Protein AF-A0A538D9J1-F1 (afdb_monomer_lite)

Structure (mmCIF, N/CA/C/O backbone):
data_AF-A0A538D9J1-F1
#
_entry.id   AF-A0A538D9J1-F1
#
loop_
_atom_site.group_PDB
_atom_site.id
_atom_site.type_symbol
_atom_site.label_atom_id
_atom_site.label_alt_id
_atom_site.label_comp_id
_atom_site.label_asym_id
_atom_site.label_entity_id
_atom_site.label_seq_id
_atom_site.pdbx_PDB_ins_code
_atom_site.Cartn_x
_atom_site.Cartn_y
_atom_site.Cartn_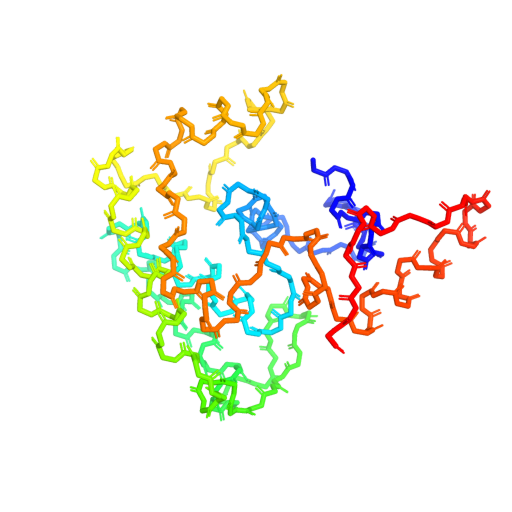z
_atom_site.occupancy
_atom_site.B_iso_or_equiv
_atom_site.auth_seq_id
_atom_site.auth_comp_id
_atom_site.auth_asym_id
_atom_site.auth_atom_id
_atom_site.pdbx_PDB_model_num
ATOM 1 N N . MET A 1 1 ? -11.896 1.937 -2.363 1.00 87.31 1 MET A N 1
ATOM 2 C CA . MET A 1 1 ? -11.060 2.640 -1.366 1.00 87.31 1 MET A CA 1
ATOM 3 C C . MET A 1 1 ? -11.725 2.814 0.003 1.00 87.31 1 MET A C 1
ATOM 5 O O . MET A 1 1 ? -11.073 2.525 0.995 1.00 87.31 1 MET A O 1
ATOM 9 N N . SER A 1 2 ? -12.995 3.237 0.106 1.00 90.94 2 SER A N 1
ATOM 10 C CA . SER A 1 2 ? -13.663 3.481 1.408 1.00 90.94 2 SER A CA 1
ATOM 11 C C . SER A 1 2 ? -13.558 2.320 2.402 1.00 90.94 2 SER A C 1
ATOM 13 O O . SER A 1 2 ? -13.139 2.527 3.537 1.00 90.94 2 SER A O 1
ATOM 15 N N . ARG A 1 3 ? -13.800 1.092 1.927 1.00 95.25 3 ARG A N 1
ATOM 16 C CA . ARG A 1 3 ? -13.664 -0.149 2.707 1.00 95.25 3 ARG A CA 1
ATOM 17 C C . ARG A 1 3 ? -12.303 -0.302 3.390 1.00 95.25 3 ARG A C 1
ATOM 19 O O . ARG A 1 3 ? -12.225 -0.814 4.499 1.00 95.25 3 ARG A O 1
ATOM 26 N N . PHE A 1 4 ? -11.227 0.152 2.740 1.00 96.31 4 PHE A N 1
ATOM 27 C CA . PHE A 1 4 ? -9.870 0.044 3.280 1.00 96.31 4 PHE A CA 1
ATOM 28 C C . PHE A 1 4 ? -9.715 0.920 4.524 1.00 96.31 4 PHE A C 1
ATOM 30 O O . PHE A 1 4 ? -9.236 0.434 5.546 1.00 96.31 4 PHE A O 1
ATOM 37 N N . TYR A 1 5 ? -10.188 2.170 4.448 1.00 95.31 5 TYR A N 1
ATOM 38 C CA . TYR A 1 5 ? -10.178 3.121 5.562 1.00 95.31 5 TYR A CA 1
ATOM 39 C C . TYR A 1 5 ? -11.100 2.679 6.700 1.00 95.31 5 TYR A C 1
ATOM 41 O O . TYR A 1 5 ? -10.700 2.717 7.861 1.00 95.31 5 TYR A O 1
ATOM 49 N N . GLU A 1 6 ? -12.316 2.236 6.371 1.00 95.19 6 GLU A N 1
ATOM 50 C CA . GLU A 1 6 ? -13.305 1.760 7.344 1.00 95.19 6 GLU A CA 1
ATOM 51 C C . GLU A 1 6 ? -12.769 0.580 8.161 1.00 95.19 6 GLU A C 1
ATOM 53 O O . GLU A 1 6 ? -12.723 0.661 9.389 1.00 95.19 6 GLU A O 1
ATOM 58 N N . ALA A 1 7 ? -12.271 -0.466 7.489 1.00 96.56 7 ALA A N 1
ATOM 59 C CA . ALA A 1 7 ? -11.758 -1.669 8.145 1.00 96.56 7 ALA A CA 1
ATOM 60 C C . ALA A 1 7 ? -10.613 -1.376 9.129 1.00 96.56 7 ALA A C 1
ATOM 62 O O . ALA A 1 7 ? -10.495 -2.050 10.153 1.00 96.56 7 ALA A O 1
ATOM 63 N N . ARG A 1 8 ? -9.788 -0.364 8.822 1.00 96.00 8 ARG A N 1
ATOM 64 C CA . ARG A 1 8 ? -8.581 0.030 9.573 1.00 96.00 8 ARG A CA 1
ATOM 65 C C . ARG A 1 8 ? -8.818 1.144 10.591 1.00 96.00 8 ARG A C 1
ATOM 67 O O . ARG A 1 8 ? -7.901 1.504 11.325 1.00 96.00 8 ARG A O 1
ATOM 74 N N . GLY A 1 9 ? -10.024 1.714 10.623 1.00 94.06 9 GLY A N 1
ATOM 75 C CA . GLY A 1 9 ? -10.351 2.854 11.479 1.00 94.06 9 GLY A CA 1
ATOM 76 C C . GLY A 1 9 ? -9.652 4.155 11.079 1.00 94.06 9 GLY A C 1
ATOM 77 O O . GLY A 1 9 ? -9.571 5.079 11.887 1.00 94.06 9 GLY A O 1
ATOM 78 N N . PHE A 1 10 ? -9.142 4.250 9.852 1.00 92.81 10 PHE A N 1
ATOM 79 C CA . PHE A 1 10 ? -8.418 5.427 9.387 1.00 92.81 10 PHE A CA 1
ATOM 80 C C . PHE A 1 10 ? -9.367 6.602 9.133 1.00 92.81 10 PHE A C 1
ATOM 82 O O . PHE A 1 10 ? -10.471 6.452 8.601 1.00 92.81 10 PHE A O 1
ATOM 89 N N . ALA A 1 11 ? -8.918 7.810 9.477 1.00 91.38 11 ALA A N 1
ATOM 90 C CA . ALA A 1 11 ? -9.597 9.028 9.060 1.00 91.38 11 ALA A CA 1
ATOM 91 C C . ALA A 1 11 ? -9.355 9.269 7.563 1.00 91.38 11 ALA A C 1
ATOM 93 O O . ALA A 1 11 ? -8.218 9.229 7.097 1.00 91.38 11 ALA A O 1
ATOM 94 N N . PHE A 1 12 ? -10.428 9.551 6.819 1.00 90.81 12 PHE A N 1
ATOM 95 C CA . PHE A 1 12 ? -10.330 9.880 5.396 1.00 90.81 12 PHE A CA 1
ATOM 96 C C . PHE A 1 12 ? -9.420 11.097 5.154 1.00 90.81 12 PHE A C 1
ATOM 98 O O . PHE A 1 12 ? -9.494 12.051 5.938 1.00 90.81 12 PHE A O 1
ATOM 105 N N . PRO A 1 13 ? -8.626 11.111 4.066 1.00 88.62 13 PRO A N 1
ATOM 106 C CA . PRO A 1 13 ? -7.738 12.224 3.745 1.00 88.62 13 PRO A CA 1
ATOM 107 C C . PRO A 1 13 ? -8.481 13.562 3.692 1.00 88.62 13 PRO A C 1
ATOM 109 O O . PRO A 1 13 ? -9.601 13.648 3.188 1.00 88.62 13 PRO A O 1
ATOM 112 N N . GLY A 1 14 ? -7.858 14.609 4.238 1.00 87.38 14 GLY A N 1
ATOM 113 C CA . GLY A 1 14 ? -8.443 15.953 4.325 1.00 87.38 14 GLY A CA 1
ATOM 114 C C . GLY A 1 14 ? -9.318 16.188 5.561 1.00 87.38 14 GLY A C 1
ATOM 115 O O . GLY A 1 14 ? -9.824 17.294 5.748 1.00 87.38 14 GLY A O 1
ATOM 116 N N . ARG A 1 15 ? -9.486 15.184 6.433 1.00 89.81 15 ARG A N 1
ATOM 117 C CA . ARG A 1 15 ? -10.128 15.345 7.747 1.00 89.81 15 ARG A CA 1
ATOM 118 C C . ARG A 1 15 ? -9.090 15.572 8.844 1.00 89.81 15 ARG A C 1
ATOM 120 O O . ARG A 1 15 ? -7.929 15.197 8.717 1.00 89.81 15 ARG A O 1
ATOM 127 N N . ALA A 1 16 ? -9.522 16.159 9.958 1.00 86.94 16 ALA A N 1
ATOM 128 C CA . ALA A 1 16 ? -8.674 16.275 11.140 1.00 86.94 16 ALA A CA 1
ATOM 129 C C . ALA A 1 16 ? -8.176 14.885 11.586 1.00 86.94 16 ALA A C 1
ATOM 131 O O . ALA A 1 16 ? -8.966 13.945 11.676 1.00 86.94 16 ALA A O 1
ATOM 132 N N . GLY A 1 17 ? -6.870 14.768 11.840 1.00 83.38 17 GLY A N 1
ATOM 133 C CA . GLY A 1 17 ? -6.226 13.510 12.233 1.00 83.38 17 GLY A CA 1
ATOM 134 C C . GLY A 1 17 ? -5.971 12.516 11.092 1.00 83.38 17 GLY A C 1
ATOM 135 O O . GLY A 1 17 ? -5.488 11.423 11.367 1.00 83.38 17 GLY A O 1
ATOM 136 N N . SER A 1 18 ? -6.277 12.856 9.832 1.00 87.44 18 SER A N 1
ATOM 137 C CA . SER A 1 18 ? -5.887 12.022 8.689 1.00 87.44 18 SER A CA 1
ATOM 138 C C . SER A 1 18 ? -4.394 12.134 8.396 1.00 87.44 18 SER A C 1
ATOM 140 O O . SER A 1 18 ? -3.748 13.123 8.753 1.00 87.44 18 SER A O 1
ATOM 142 N N . ALA A 1 19 ? -3.864 11.164 7.653 1.00 85.81 19 ALA A N 1
ATOM 143 C CA . ALA A 1 19 ? -2.518 11.276 7.116 1.00 85.81 19 ALA A CA 1
ATOM 144 C C . ALA A 1 19 ? -2.361 12.517 6.208 1.00 85.81 19 ALA A C 1
ATOM 146 O O . ALA A 1 19 ? -3.347 12.955 5.595 1.00 85.81 19 ALA A O 1
ATOM 147 N N . PRO A 1 20 ? -1.145 13.094 6.098 1.00 85.94 20 PRO A N 1
ATOM 148 C CA . PRO A 1 20 ? -0.851 14.135 5.121 1.00 85.94 20 PRO A CA 1
ATOM 149 C C . PRO A 1 20 ? -1.255 13.701 3.703 1.00 85.94 20 PRO A C 1
ATOM 151 O O . PRO A 1 20 ? -1.017 12.545 3.350 1.00 85.94 20 PRO A O 1
ATOM 154 N N . PRO A 1 21 ? -1.791 14.601 2.854 1.00 83.88 21 PRO A N 1
ATOM 155 C CA . PRO A 1 21 ? -2.296 14.234 1.527 1.00 83.88 21 PRO A CA 1
ATOM 156 C C . PRO A 1 21 ? -1.290 13.517 0.623 1.00 83.88 21 PRO A C 1
ATOM 158 O O . PRO A 1 21 ? -1.690 12.640 -0.134 1.00 83.88 21 PRO A O 1
ATOM 161 N N . LEU A 1 22 ? -0.001 13.870 0.713 1.00 82.94 22 LEU A N 1
ATOM 162 C CA . LEU A 1 22 ? 1.066 13.197 -0.035 1.00 82.94 22 LEU A CA 1
ATOM 163 C C . LEU A 1 22 ? 1.266 11.757 0.442 1.00 82.94 22 LEU A C 1
ATOM 165 O O . LEU A 1 22 ? 1.450 10.858 -0.369 1.00 82.94 22 LEU A O 1
ATOM 169 N N . LEU A 1 23 ? 1.220 11.538 1.757 1.00 83.94 23 LEU A N 1
ATOM 170 C CA . LEU A 1 23 ? 1.349 10.198 2.302 1.00 83.94 23 LEU A CA 1
ATOM 171 C C . LEU A 1 23 ? 0.119 9.376 1.932 1.00 83.94 23 LEU A C 1
ATOM 173 O O . LEU A 1 23 ? 0.289 8.302 1.390 1.00 83.94 23 LEU A O 1
ATOM 177 N N . ALA A 1 24 ? -1.098 9.895 2.097 1.00 90.44 24 ALA A N 1
ATOM 178 C CA . ALA A 1 24 ? -2.341 9.169 1.804 1.00 90.44 24 ALA A CA 1
ATOM 179 C C . ALA A 1 24 ? -2.449 8.590 0.373 1.00 90.44 24 ALA A C 1
ATOM 181 O O . ALA A 1 24 ? -3.288 7.732 0.117 1.00 90.44 24 ALA A O 1
ATOM 182 N N . GLN A 1 25 ? -1.600 9.024 -0.565 1.00 92.62 25 GLN A N 1
ATOM 183 C CA . GLN A 1 25 ? -1.511 8.435 -1.903 1.00 92.62 25 GLN A CA 1
ATOM 184 C C . GLN A 1 25 ? -1.124 6.946 -1.864 1.00 92.62 25 GLN A C 1
ATOM 186 O O . GLN A 1 25 ? -1.678 6.163 -2.633 1.00 92.62 25 GLN A O 1
ATOM 191 N N . HIS A 1 26 ? -0.234 6.526 -0.949 1.00 94.19 26 HIS A N 1
ATOM 192 C CA . HIS A 1 26 ? 0.185 5.117 -0.862 1.00 94.19 26 HIS A CA 1
ATOM 193 C C . HIS A 1 26 ? -0.959 4.180 -0.443 1.00 94.19 26 HIS A C 1
ATOM 195 O O . HIS A 1 26 ? -0.961 3.018 -0.851 1.00 94.19 26 HIS A O 1
ATOM 201 N N . ASP A 1 27 ? -1.974 4.692 0.268 1.00 95.00 27 ASP A N 1
ATOM 202 C CA . ASP A 1 27 ? -3.135 3.913 0.722 1.00 95.00 27 ASP A CA 1
ATOM 203 C C . ASP A 1 27 ? -3.858 3.236 -0.460 1.00 95.00 27 ASP A C 1
ATOM 205 O O . ASP A 1 27 ? -4.315 2.096 -0.362 1.00 95.00 27 ASP A O 1
ATOM 209 N N . TRP A 1 28 ? -3.916 3.901 -1.620 1.00 96.06 28 TRP A N 1
ATOM 210 C CA . TRP A 1 28 ? -4.489 3.335 -2.848 1.00 96.06 28 TRP A CA 1
ATOM 211 C C . TRP A 1 28 ? -3.667 2.169 -3.394 1.00 96.06 28 TRP A C 1
ATOM 213 O O . TRP A 1 28 ? -4.220 1.190 -3.903 1.00 96.06 28 TRP A O 1
ATOM 223 N N . VAL A 1 29 ? -2.345 2.248 -3.253 1.00 97.19 29 VAL A N 1
ATOM 224 C CA . VAL A 1 29 ? -1.413 1.236 -3.749 1.00 97.19 29 VAL A CA 1
ATOM 225 C C . VAL A 1 29 ? -1.537 -0.062 -2.954 1.00 97.19 29 VAL A C 1
ATOM 227 O O . VAL A 1 29 ? -1.393 -1.125 -3.548 1.00 97.19 29 VAL A O 1
ATOM 230 N N . HIS A 1 30 ? -1.913 -0.030 -1.672 1.00 98.00 30 HIS A N 1
ATOM 231 C CA . HIS A 1 30 ? -2.249 -1.259 -0.939 1.00 98.00 30 HIS A CA 1
ATOM 232 C C . HIS A 1 30 ? -3.352 -2.059 -1.634 1.00 98.00 30 HIS A C 1
ATOM 234 O O . HIS A 1 30 ? -3.232 -3.269 -1.829 1.00 98.00 30 HIS A O 1
ATOM 240 N N . VAL A 1 31 ? -4.419 -1.374 -2.056 1.00 97.19 31 VAL A N 1
ATOM 241 C CA . VAL A 1 31 ? -5.557 -2.004 -2.735 1.00 97.19 31 VAL A CA 1
ATOM 242 C C . VAL A 1 31 ? -5.185 -2.422 -4.155 1.00 97.19 31 VAL A C 1
ATOM 244 O O . VAL A 1 31 ? -5.515 -3.527 -4.582 1.00 97.19 31 VAL A O 1
ATOM 247 N N . LEU A 1 32 ? -4.486 -1.571 -4.903 1.00 97.44 32 LEU A N 1
ATOM 248 C CA . LEU A 1 32 ? -4.149 -1.854 -6.298 1.00 97.44 32 LEU A CA 1
ATOM 249 C C . LEU A 1 32 ? -3.045 -2.902 -6.441 1.00 97.44 32 LEU A C 1
ATOM 251 O O . LEU A 1 32 ? -3.136 -3.742 -7.326 1.00 97.44 32 LEU A O 1
ATOM 255 N N . ALA A 1 33 ? -2.034 -2.900 -5.578 1.00 98.00 33 ALA A N 1
ATOM 256 C CA . ALA A 1 33 ? -0.899 -3.817 -5.647 1.00 98.00 33 ALA A CA 1
ATOM 257 C C . ALA A 1 33 ? -1.020 -5.028 -4.699 1.00 98.00 33 ALA A C 1
ATOM 259 O O . ALA A 1 33 ? -0.076 -5.820 -4.614 1.00 98.00 33 ALA A O 1
ATOM 260 N N . ASP A 1 34 ? -2.178 -5.220 -4.060 1.00 97.88 34 ASP A N 1
ATOM 261 C CA . ASP A 1 34 ? -2.484 -6.355 -3.181 1.00 97.88 34 ASP A CA 1
ATOM 262 C C . ASP A 1 34 ? -1.529 -6.478 -1.981 1.00 97.88 34 ASP A C 1
ATOM 264 O O . ASP A 1 34 ? -0.974 -7.548 -1.729 1.00 97.88 34 ASP A O 1
ATOM 268 N N . PHE A 1 35 ? -1.340 -5.402 -1.217 1.00 98.38 35 PHE A N 1
ATOM 269 C CA . PHE A 1 35 ? -0.569 -5.422 0.032 1.00 98.38 35 PHE A CA 1
ATOM 270 C C . PHE A 1 35 ? -1.461 -5.165 1.248 1.00 98.38 35 PHE A C 1
ATOM 272 O O . PHE A 1 35 ? -2.269 -4.239 1.242 1.00 98.38 35 PHE A O 1
ATOM 279 N N . GLY A 1 36 ? -1.287 -5.952 2.314 1.00 97.75 36 GLY A N 1
ATOM 280 C CA . GLY A 1 36 ? -1.814 -5.638 3.649 1.00 97.75 36 GLY A CA 1
ATOM 281 C C . GLY A 1 36 ? -1.315 -4.291 4.185 1.00 97.75 36 GLY A C 1
ATOM 282 O O . GLY A 1 36 ? -0.577 -3.592 3.507 1.00 97.75 36 GLY A O 1
ATOM 283 N N . SER A 1 37 ? -1.670 -3.925 5.415 1.00 96.19 37 SER A N 1
ATOM 284 C CA . SER A 1 37 ? -1.211 -2.678 6.070 1.00 96.19 37 SER A CA 1
ATOM 285 C C . SER A 1 37 ? -0.514 -2.921 7.412 1.00 96.19 37 SER A C 1
ATOM 287 O O . SER A 1 37 ? -0.522 -2.069 8.302 1.00 96.19 37 SER A O 1
ATOM 289 N N . THR A 1 38 ? 0.013 -4.129 7.622 1.00 94.88 38 THR A N 1
ATOM 290 C CA . THR A 1 38 ? 0.969 -4.395 8.708 1.00 94.88 38 THR A CA 1
ATOM 291 C C . THR A 1 38 ? 2.318 -3.766 8.379 1.00 94.88 38 THR A C 1
ATOM 293 O O . THR A 1 38 ? 2.574 -3.472 7.216 1.00 94.88 38 THR A O 1
ATOM 296 N N . VAL A 1 39 ? 3.211 -3.614 9.360 1.00 93.06 39 VAL A N 1
ATOM 297 C CA . VAL A 1 39 ? 4.542 -3.016 9.139 1.00 93.06 39 VAL A CA 1
ATOM 298 C C . VAL A 1 39 ? 5.312 -3.726 8.021 1.00 93.06 39 VAL A C 1
ATOM 300 O O . VAL A 1 39 ? 5.885 -3.081 7.146 1.00 93.06 39 VAL A O 1
ATOM 303 N N . GLU A 1 40 ? 5.270 -5.057 7.974 1.00 95.12 40 GLU A N 1
ATOM 304 C CA . GLU A 1 40 ? 5.873 -5.822 6.884 1.00 95.12 40 GLU A CA 1
ATOM 305 C C . GLU A 1 40 ? 5.265 -5.480 5.520 1.00 95.12 40 GLU A C 1
ATOM 307 O O . GLU A 1 40 ? 5.977 -5.411 4.520 1.00 95.12 40 GLU A O 1
ATOM 312 N N . SER A 1 41 ? 3.954 -5.256 5.479 1.00 96.44 41 SER A N 1
ATOM 313 C CA . SER A 1 41 ? 3.254 -4.894 4.249 1.00 96.44 41 SER A CA 1
ATOM 314 C C . SER A 1 41 ? 3.516 -3.439 3.843 1.00 96.44 41 SER A C 1
ATOM 316 O O . SER A 1 41 ? 3.593 -3.151 2.651 1.00 96.44 41 SER A O 1
ATOM 318 N N . GLU A 1 42 ? 3.741 -2.539 4.806 1.00 94.75 42 GLU A N 1
ATOM 319 C CA . GLU A 1 42 ? 4.230 -1.179 4.546 1.00 94.75 42 GLU A CA 1
ATOM 320 C C . GLU A 1 42 ? 5.614 -1.222 3.878 1.00 94.75 42 GLU A C 1
ATOM 322 O O . GLU A 1 42 ? 5.869 -0.555 2.876 1.00 94.75 42 GLU A O 1
ATOM 327 N N . ILE A 1 43 ? 6.522 -2.075 4.359 1.00 95.62 43 ILE A N 1
ATOM 328 C CA . ILE A 1 43 ? 7.828 -2.263 3.711 1.00 95.62 43 ILE A CA 1
ATOM 329 C C . ILE A 1 43 ? 7.655 -2.698 2.247 1.00 95.62 43 ILE A C 1
ATOM 331 O O . ILE A 1 43 ? 8.333 -2.172 1.361 1.00 95.62 43 ILE A O 1
ATOM 335 N N . GLU A 1 44 ? 6.739 -3.628 1.972 1.00 97.88 44 GLU A N 1
ATOM 336 C CA . GLU A 1 44 ? 6.455 -4.082 0.610 1.00 97.88 44 GLU A CA 1
ATOM 337 C C . GLU A 1 44 ? 5.854 -2.978 -0.272 1.00 97.88 44 GLU A C 1
ATOM 339 O O . GLU A 1 44 ? 6.337 -2.774 -1.390 1.00 97.88 44 GLU A O 1
ATOM 344 N N . VAL A 1 45 ? 4.841 -2.242 0.205 1.00 97.19 45 VAL A N 1
ATOM 345 C CA . VAL A 1 45 ? 4.182 -1.198 -0.598 1.00 97.19 45 VAL A CA 1
ATOM 346 C C . VAL A 1 45 ? 5.166 -0.086 -0.956 1.00 97.19 45 VAL A C 1
ATOM 348 O O . VAL A 1 45 ? 5.236 0.327 -2.114 1.00 97.19 45 VAL A O 1
ATOM 351 N N . PHE A 1 46 ? 6.004 0.347 -0.009 1.00 95.69 46 PHE A N 1
ATOM 352 C CA . PHE A 1 46 ? 6.984 1.398 -0.266 1.00 95.69 46 PHE A CA 1
ATOM 353 C C . PHE A 1 46 ? 8.128 0.918 -1.157 1.00 95.69 46 PHE A C 1
ATOM 355 O O . PHE A 1 46 ? 8.619 1.698 -1.976 1.00 95.69 46 PHE A O 1
ATOM 362 N N . ALA A 1 47 ? 8.526 -0.354 -1.069 1.00 97.06 47 ALA A N 1
ATOM 363 C CA . ALA A 1 47 ? 9.475 -0.942 -2.010 1.00 97.06 47 ALA A CA 1
ATOM 364 C C . ALA A 1 47 ? 8.905 -1.008 -3.435 1.00 97.06 47 ALA A C 1
ATOM 366 O O . ALA A 1 47 ? 9.604 -0.664 -4.391 1.00 97.06 47 ALA A O 1
ATOM 367 N N . PHE A 1 48 ? 7.631 -1.388 -3.576 1.00 98.19 48 PHE A N 1
ATOM 368 C CA . PHE A 1 48 ? 6.929 -1.386 -4.857 1.00 98.19 48 PHE A CA 1
ATOM 369 C C . PHE A 1 48 ? 6.850 0.025 -5.451 1.00 98.19 48 PHE A C 1
ATOM 371 O O . PHE A 1 48 ? 7.315 0.224 -6.572 1.00 98.19 48 PHE A O 1
ATOM 378 N N . ILE A 1 49 ? 6.334 1.004 -4.695 1.00 96.62 49 ILE A N 1
ATOM 379 C CA . ILE A 1 49 ? 6.196 2.407 -5.131 1.00 96.62 49 ILE A CA 1
ATOM 380 C C . ILE A 1 49 ? 7.550 2.970 -5.550 1.00 96.62 49 ILE A C 1
ATOM 382 O O . ILE A 1 49 ? 7.687 3.510 -6.643 1.00 96.62 49 ILE A O 1
ATOM 386 N N . THR A 1 50 ? 8.562 2.789 -4.699 1.00 95.62 50 THR A N 1
ATOM 387 C CA . THR A 1 50 ? 9.919 3.275 -4.957 1.00 95.62 50 THR A CA 1
ATOM 388 C C . THR A 1 50 ? 10.463 2.726 -6.265 1.00 95.62 50 THR A C 1
ATOM 390 O O . THR A 1 50 ? 11.022 3.475 -7.055 1.00 95.62 50 THR A O 1
ATOM 393 N N . ARG A 1 51 ? 10.327 1.416 -6.503 1.00 96.19 51 ARG A N 1
ATOM 394 C CA . ARG A 1 51 ? 10.912 0.795 -7.693 1.00 96.19 51 ARG A CA 1
ATOM 395 C C . ARG A 1 51 ? 10.049 0.952 -8.944 1.00 96.19 51 ARG A C 1
ATOM 397 O O . ARG A 1 51 ? 10.577 0.781 -10.040 1.00 96.19 51 ARG A O 1
ATOM 404 N N . ALA A 1 52 ? 8.772 1.289 -8.801 1.00 96.69 52 ALA A N 1
ATOM 405 C CA . ALA A 1 52 ? 7.905 1.646 -9.919 1.00 96.69 52 ALA A CA 1
ATOM 406 C C . ALA A 1 52 ? 8.204 3.033 -10.518 1.00 96.69 52 ALA A C 1
ATOM 408 O O . ALA A 1 52 ? 7.655 3.373 -11.562 1.00 96.69 52 ALA A O 1
ATOM 409 N N . ASN A 1 53 ? 9.093 3.800 -9.884 1.00 94.44 53 ASN A N 1
ATOM 410 C CA . ASN A 1 53 ? 9.554 5.100 -10.340 1.00 94.44 53 ASN A CA 1
ATOM 411 C C . ASN A 1 53 ? 11.068 5.039 -10.626 1.00 94.44 53 ASN A C 1
ATOM 413 O O . ASN A 1 53 ? 11.865 4.710 -9.750 1.00 94.44 53 ASN A O 1
ATOM 417 N N . ASP A 1 54 ? 11.470 5.329 -11.862 1.00 90.69 54 ASP A N 1
ATOM 418 C CA . ASP A 1 54 ? 12.868 5.340 -12.299 1.00 90.69 54 ASP A CA 1
ATOM 419 C C . ASP A 1 54 ? 13.619 6.618 -11.859 1.00 90.69 54 ASP A C 1
ATOM 421 O O . ASP A 1 54 ? 14.839 6.701 -12.026 1.00 90.69 54 ASP A O 1
ATOM 425 N N . ASP A 1 55 ? 12.940 7.609 -11.260 1.00 91.94 55 ASP A N 1
ATOM 426 C CA . ASP A 1 55 ? 13.606 8.733 -10.597 1.00 91.94 55 ASP A CA 1
ATOM 427 C C . ASP A 1 55 ? 14.381 8.233 -9.363 1.00 91.94 55 ASP A C 1
ATOM 429 O O . ASP A 1 55 ? 13.776 7.758 -8.396 1.00 91.94 55 ASP A O 1
ATOM 433 N N . PRO A 1 56 ? 15.717 8.392 -9.308 1.00 86.00 56 PRO A N 1
ATOM 434 C CA . PRO A 1 56 ? 16.514 7.926 -8.175 1.00 86.00 56 PRO A CA 1
ATOM 435 C C . PRO A 1 56 ? 16.123 8.581 -6.842 1.00 86.00 56 PRO A C 1
ATOM 437 O O . PRO A 1 56 ? 16.415 8.029 -5.782 1.00 86.00 56 PRO A O 1
ATOM 440 N N . ARG A 1 57 ? 15.449 9.739 -6.855 1.00 88.38 57 ARG A N 1
ATOM 441 C CA . ARG A 1 57 ? 14.932 10.385 -5.640 1.00 88.38 57 ARG A CA 1
ATOM 442 C C . ARG A 1 57 ? 13.812 9.580 -4.990 1.00 88.38 57 ARG A C 1
ATOM 444 O O . ARG A 1 57 ? 13.679 9.660 -3.769 1.00 88.38 57 ARG A O 1
ATOM 451 N N . ALA A 1 58 ? 13.071 8.764 -5.742 1.00 87.25 58 ALA A N 1
ATOM 452 C CA . ALA A 1 58 ? 12.052 7.873 -5.186 1.00 87.25 58 ALA A CA 1
ATOM 453 C C . ALA A 1 58 ? 12.649 6.892 -4.161 1.00 87.25 58 ALA A C 1
ATOM 455 O O . ALA A 1 58 ? 11.994 6.550 -3.178 1.00 87.25 58 ALA A O 1
ATOM 456 N N . PHE A 1 59 ? 13.933 6.532 -4.305 1.00 87.81 59 PHE A N 1
ATOM 457 C CA . PHE A 1 59 ? 14.654 5.684 -3.348 1.00 87.81 59 PHE A CA 1
ATOM 458 C C . PHE A 1 59 ? 14.692 6.246 -1.922 1.00 87.81 59 PHE A C 1
ATOM 460 O O . PHE A 1 59 ? 14.782 5.483 -0.959 1.00 87.81 59 PHE A O 1
ATOM 467 N N . SER A 1 60 ? 14.584 7.568 -1.762 1.00 88.25 60 SER A N 1
ATOM 468 C CA . SER A 1 60 ? 14.551 8.201 -0.440 1.00 88.25 60 SER A CA 1
ATOM 469 C C . SER A 1 60 ? 13.390 7.703 0.431 1.00 88.25 60 SER A C 1
ATOM 471 O O . SER A 1 60 ? 13.552 7.611 1.648 1.00 88.25 60 SER A O 1
ATOM 473 N N . LEU A 1 61 ? 12.266 7.297 -0.171 1.00 85.00 61 LEU A N 1
ATOM 474 C CA . LEU A 1 61 ? 11.125 6.725 0.546 1.00 85.00 61 LEU A CA 1
ATOM 475 C C . LEU A 1 61 ? 11.458 5.349 1.113 1.00 85.00 61 LEU A C 1
ATOM 477 O O . LEU A 1 61 ? 11.278 5.119 2.307 1.00 85.00 61 LEU A O 1
ATOM 481 N N . LEU A 1 62 ? 12.016 4.453 0.295 1.00 88.81 62 LEU A N 1
ATOM 482 C CA . LEU A 1 62 ? 12.467 3.149 0.780 1.00 88.81 62 LEU A CA 1
ATOM 483 C C . LEU A 1 62 ? 13.545 3.299 1.863 1.00 88.81 62 LEU A C 1
ATOM 485 O O . LEU A 1 62 ? 13.476 2.629 2.891 1.00 88.81 62 LEU A O 1
ATOM 489 N N . ALA A 1 63 ? 14.498 4.220 1.685 1.00 88.94 63 ALA A N 1
ATOM 490 C CA . ALA A 1 63 ? 15.507 4.515 2.700 1.00 88.94 63 ALA A CA 1
ATOM 491 C C . ALA A 1 63 ? 14.879 4.988 4.024 1.00 88.94 63 ALA A C 1
ATOM 493 O O . ALA A 1 63 ? 15.300 4.544 5.094 1.00 88.94 63 ALA A O 1
ATOM 494 N N . GLN A 1 64 ? 13.850 5.837 3.973 1.00 86.69 64 GLN A N 1
ATOM 495 C CA . GLN A 1 64 ? 13.115 6.295 5.152 1.00 86.69 64 GLN A CA 1
ATOM 496 C C . GLN A 1 64 ? 12.387 5.143 5.860 1.00 86.69 64 GLN A C 1
ATOM 498 O O . GLN A 1 64 ? 12.440 5.054 7.086 1.00 86.69 64 GLN A O 1
ATOM 503 N N . ILE A 1 65 ? 11.748 4.248 5.109 1.00 87.81 65 ILE A N 1
ATOM 504 C CA . ILE A 1 65 ? 10.990 3.114 5.656 1.00 87.81 65 ILE A CA 1
ATOM 505 C C . ILE A 1 65 ? 11.915 2.063 6.273 1.00 87.81 65 ILE A C 1
ATOM 507 O O . ILE A 1 65 ? 11.672 1.622 7.390 1.00 87.81 65 ILE A O 1
ATOM 511 N N . VAL A 1 66 ? 13.045 1.746 5.636 1.00 87.19 66 VAL A N 1
ATOM 512 C CA . VAL A 1 66 ? 14.094 0.902 6.242 1.00 87.19 66 VAL A CA 1
ATOM 513 C C . VAL A 1 66 ? 14.703 1.583 7.479 1.00 87.19 66 VAL A C 1
ATOM 515 O O . VAL A 1 66 ? 15.013 0.930 8.481 1.00 87.19 66 VAL A O 1
ATOM 518 N N . SER A 1 67 ? 14.837 2.913 7.456 1.00 84.81 67 SER A N 1
ATOM 519 C CA . SER A 1 67 ? 15.310 3.673 8.620 1.00 84.81 67 SER A CA 1
ATOM 520 C C . SER A 1 67 ? 14.343 3.617 9.802 1.00 84.81 67 SER A C 1
ATOM 522 O O . SER A 1 67 ? 14.800 3.679 10.940 1.00 84.81 67 SER A O 1
ATOM 524 N N . LEU A 1 68 ? 13.039 3.487 9.553 1.00 83.38 68 LEU A N 1
ATOM 525 C CA . LEU A 1 68 ? 12.007 3.357 10.585 1.00 83.38 68 LEU A CA 1
ATOM 526 C C . LEU A 1 68 ? 11.878 1.914 11.072 1.00 83.38 68 LEU A C 1
ATOM 528 O O . LEU A 1 68 ? 11.970 1.676 12.274 1.00 83.38 68 LEU A O 1
ATOM 532 N N . PHE A 1 69 ? 11.702 0.970 10.143 1.00 85.19 69 PHE A N 1
ATOM 533 C CA . PHE A 1 69 ? 11.227 -0.376 10.469 1.00 85.19 69 PHE A CA 1
ATOM 534 C C . PHE A 1 69 ? 12.301 -1.468 10.533 1.00 85.19 69 PHE A C 1
ATOM 536 O O . PHE A 1 69 ? 12.056 -2.587 10.973 1.00 85.19 69 PHE A O 1
ATOM 543 N N . GLU A 1 70 ? 13.521 -1.178 10.089 1.00 86.62 70 GLU A N 1
ATOM 544 C CA . GLU A 1 70 ? 14.626 -2.123 10.265 1.00 86.62 70 GLU A CA 1
ATOM 545 C C . GLU A 1 70 ? 15.616 -1.605 11.296 1.00 86.62 70 GLU A C 1
ATOM 547 O O . GLU A 1 70 ? 15.895 -2.259 12.299 1.00 86.62 70 GLU A O 1
ATOM 552 N N . THR A 1 71 ? 16.138 -0.404 11.065 1.00 80.75 71 THR A N 1
ATOM 553 C CA . THR A 1 71 ? 17.256 0.122 11.861 1.00 80.75 71 THR A CA 1
ATOM 554 C C . THR A 1 71 ? 16.807 0.986 13.039 1.00 80.75 71 THR A C 1
ATOM 556 O O . THR A 1 71 ? 17.531 1.110 14.028 1.00 80.75 71 THR A O 1
ATOM 559 N N . GLY A 1 72 ? 15.628 1.609 12.935 1.00 77.19 72 GLY A N 1
ATOM 560 C CA . GLY A 1 72 ? 15.145 2.651 13.841 1.00 77.19 72 GLY A CA 1
ATOM 561 C C . GLY A 1 72 ? 16.108 3.835 13.991 1.00 77.19 72 GLY A C 1
ATOM 562 O O . GLY A 1 72 ? 16.212 4.388 15.087 1.00 77.19 72 GLY A O 1
ATOM 563 N N . TYR A 1 73 ? 16.853 4.181 12.930 1.00 78.31 73 TYR A N 1
ATOM 564 C CA . TYR A 1 73 ? 17.643 5.418 12.844 1.00 78.31 73 TYR A CA 1
ATOM 565 C C . TYR A 1 73 ? 16.754 6.658 12.717 1.00 78.31 73 TYR A C 1
ATOM 567 O O . TYR A 1 73 ? 17.135 7.738 13.166 1.00 78.31 73 TYR A O 1
ATOM 575 N N . ALA A 1 74 ? 15.563 6.500 12.141 1.00 73.31 74 ALA A N 1
ATOM 576 C CA . ALA A 1 74 ? 14.499 7.481 12.254 1.00 73.31 74 ALA A CA 1
ATOM 577 C C . ALA A 1 74 ? 13.591 7.065 13.414 1.00 73.31 74 ALA A C 1
ATOM 579 O O . ALA A 1 74 ? 13.051 5.965 13.402 1.00 73.31 74 ALA A O 1
ATOM 580 N N . ALA A 1 75 ? 13.435 7.931 14.417 1.00 64.12 75 ALA A N 1
ATOM 581 C CA . ALA A 1 75 ? 12.571 7.656 15.567 1.00 64.12 75 ALA A CA 1
ATOM 582 C C . ALA A 1 75 ? 11.081 7.916 15.271 1.00 64.12 75 ALA A C 1
ATOM 584 O O . ALA A 1 75 ? 10.216 7.368 15.947 1.00 64.12 75 ALA A O 1
ATOM 585 N N . MET A 1 76 ? 10.791 8.759 14.274 1.00 64.25 76 MET A N 1
ATOM 586 C CA . MET A 1 76 ? 9.439 9.112 13.842 1.00 64.25 76 MET A CA 1
ATOM 587 C C . MET A 1 76 ? 9.375 9.241 12.319 1.00 64.25 76 MET A C 1
ATOM 589 O O . MET A 1 76 ? 10.249 9.861 11.711 1.00 64.25 76 MET A O 1
ATOM 593 N N . GLY A 1 77 ? 8.322 8.696 11.711 1.00 61.19 77 GLY A N 1
ATOM 594 C CA . GLY A 1 77 ? 8.039 8.787 10.280 1.00 61.19 77 GLY A CA 1
ATOM 595 C C . GLY A 1 77 ? 6.809 9.645 10.014 1.00 61.19 77 GLY A C 1
ATOM 596 O O . GLY A 1 77 ? 5.715 9.286 10.444 1.00 61.19 77 GLY A O 1
ATOM 597 N N . LEU A 1 78 ? 6.987 10.783 9.329 1.00 59.41 78 LEU A N 1
ATOM 598 C CA . LEU A 1 78 ? 5.909 11.681 8.865 1.00 59.41 78 LEU A CA 1
ATOM 599 C C . LEU A 1 78 ? 4.840 12.039 9.929 1.00 59.41 78 LEU A C 1
ATOM 601 O O . LEU A 1 78 ? 3.711 12.378 9.587 1.00 59.41 78 LEU A O 1
ATOM 605 N N . GLY A 1 79 ? 5.199 11.979 11.218 1.00 55.78 79 GLY A N 1
ATOM 606 C CA . GLY A 1 79 ? 4.311 12.268 12.350 1.00 55.78 79 GLY A CA 1
ATOM 607 C C . GLY A 1 79 ? 3.287 11.178 12.695 1.00 55.78 79 GLY A C 1
ATOM 608 O O . GLY A 1 79 ? 2.435 11.431 13.540 1.00 55.78 79 GLY A O 1
ATOM 609 N N . LEU A 1 80 ? 3.350 10.001 12.060 1.00 60.84 80 LEU A N 1
ATOM 610 C CA . LEU A 1 80 ? 2.328 8.947 12.175 1.00 60.84 80 LEU A CA 1
ATOM 611 C C . LEU A 1 80 ? 2.881 7.572 12.545 1.00 60.84 80 LEU A C 1
ATOM 613 O O . LEU A 1 80 ? 2.149 6.764 13.107 1.00 60.84 80 LEU A O 1
ATOM 617 N N . PHE A 1 81 ? 4.151 7.312 12.237 1.00 63.47 81 PHE A N 1
ATOM 618 C CA . PHE A 1 81 ? 4.794 6.037 12.532 1.00 63.47 81 PHE A CA 1
ATOM 619 C C . PHE A 1 81 ? 5.851 6.210 13.616 1.00 63.47 81 PHE A C 1
ATOM 621 O O . PHE A 1 81 ? 6.735 7.066 13.498 1.00 63.47 81 PHE A O 1
ATOM 628 N N . GLU A 1 82 ? 5.767 5.377 14.647 1.00 70.81 82 GLU A N 1
ATOM 629 C CA . GLU A 1 82 ? 6.875 5.119 15.562 1.00 70.81 82 GLU A CA 1
ATOM 630 C C . GLU A 1 82 ? 7.786 4.052 14.946 1.00 70.81 82 GLU A C 1
ATOM 632 O O . GLU A 1 82 ? 7.346 3.233 14.136 1.00 70.81 82 GLU A O 1
ATOM 637 N N . TYR A 1 83 ? 9.073 4.094 15.283 1.00 74.38 83 TYR A N 1
ATOM 638 C CA . TYR A 1 83 ? 10.004 3.065 14.834 1.00 74.38 83 TYR A CA 1
ATOM 639 C C . TYR A 1 83 ? 9.647 1.709 15.464 1.00 74.38 83 TYR A C 1
ATOM 641 O O . TYR A 1 83 ? 9.289 1.639 16.638 1.00 74.38 83 TYR A O 1
ATOM 649 N N . ASP A 1 84 ? 9.821 0.634 14.705 1.00 80.25 84 ASP A N 1
ATOM 650 C CA . ASP A 1 84 ? 9.661 -0.747 15.172 1.00 80.25 84 ASP A CA 1
ATOM 651 C C . ASP A 1 84 ? 10.711 -1.585 14.446 1.00 80.25 84 ASP A C 1
ATOM 653 O O . ASP A 1 84 ? 10.765 -1.534 13.231 1.00 80.25 84 ASP A O 1
ATOM 657 N N . ARG A 1 85 ? 11.669 -2.209 15.135 1.00 87.25 85 ARG A N 1
ATOM 658 C CA . ARG A 1 85 ? 12.921 -2.672 14.491 1.00 87.25 85 ARG A CA 1
ATOM 659 C C . ARG A 1 85 ? 12.879 -4.145 14.109 1.00 87.25 85 ARG A C 1
ATOM 661 O O . ARG A 1 85 ? 12.288 -4.960 14.805 1.00 87.25 85 ARG A O 1
ATOM 668 N N . GLY A 1 86 ? 13.682 -4.502 13.107 1.00 87.56 86 GLY A N 1
ATOM 669 C CA . GLY A 1 86 ? 14.011 -5.892 12.782 1.00 87.56 86 GLY A CA 1
ATOM 670 C C . GLY A 1 86 ? 13.007 -6.602 11.876 1.00 87.56 86 GLY A C 1
ATOM 671 O O . GLY A 1 86 ? 13.125 -7.815 11.689 1.00 87.56 86 GLY A O 1
ATOM 672 N N . HIS A 1 87 ? 12.050 -5.884 11.280 1.00 90.94 87 HIS A N 1
ATOM 673 C CA . HIS A 1 87 ? 11.041 -6.508 10.424 1.00 90.94 87 HIS A CA 1
ATOM 674 C C . HIS A 1 87 ? 11.640 -7.156 9.170 1.00 90.94 87 HIS A C 1
ATOM 676 O O . HIS A 1 87 ? 11.116 -8.170 8.722 1.00 90.94 87 HIS A O 1
ATOM 682 N N . LEU A 1 88 ? 12.760 -6.673 8.609 1.00 91.00 88 LEU A N 1
ATOM 683 C CA . LEU A 1 88 ? 13.402 -7.362 7.475 1.00 91.00 88 LEU A CA 1
ATOM 684 C C . LEU A 1 88 ? 14.033 -8.697 7.879 1.00 91.00 88 LEU A C 1
ATOM 686 O O . LEU A 1 88 ? 14.237 -9.558 7.020 1.00 91.00 88 LEU A O 1
ATOM 690 N N . SER A 1 89 ? 14.317 -8.882 9.168 1.00 91.56 89 SER A N 1
ATOM 691 C CA . SER A 1 89 ? 14.843 -10.134 9.715 1.00 91.56 89 SER A CA 1
ATOM 692 C C . SER A 1 89 ? 13.753 -11.186 9.963 1.00 91.56 89 SER A C 1
ATOM 694 O O . SER A 1 89 ? 14.077 -12.340 10.252 1.00 91.56 89 SER A O 1
ATOM 696 N N . HIS A 1 90 ? 12.467 -10.836 9.829 1.00 93.88 90 HIS A N 1
ATOM 697 C CA . HIS A 1 90 ? 11.376 -11.805 9.917 1.00 93.88 90 HIS A CA 1
ATOM 698 C C . HIS A 1 90 ? 11.434 -12.822 8.769 1.00 93.88 90 HIS A C 1
ATOM 700 O O . HIS A 1 90 ? 11.851 -12.533 7.642 1.00 93.88 90 HIS A O 1
ATOM 706 N N . GLN A 1 91 ? 10.993 -14.050 9.053 1.00 93.75 91 GLN A N 1
ATOM 707 C CA . GLN A 1 91 ? 10.979 -15.122 8.064 1.00 93.75 91 GLN A CA 1
ATOM 708 C C . GLN A 1 91 ? 10.182 -14.699 6.818 1.00 93.75 91 GLN A C 1
ATOM 710 O O . GLN A 1 91 ? 9.070 -14.191 6.916 1.00 93.75 91 GLN A O 1
ATOM 715 N N . GLY A 1 92 ? 10.758 -14.921 5.634 1.00 96.00 92 GLY A N 1
ATOM 716 C CA . GLY A 1 92 ? 10.117 -14.614 4.352 1.00 96.00 92 GLY A CA 1
ATOM 717 C C . GLY A 1 92 ? 10.248 -13.159 3.892 1.00 96.00 92 GLY A C 1
ATOM 718 O O . GLY A 1 92 ? 10.064 -12.897 2.703 1.00 96.00 92 GLY A O 1
ATOM 719 N N . MET A 1 93 ? 10.650 -12.219 4.755 1.00 96.81 93 MET A N 1
ATOM 720 C CA . MET A 1 93 ? 10.664 -10.795 4.397 1.00 96.81 93 MET A CA 1
ATOM 721 C C . MET A 1 93 ? 11.647 -10.427 3.289 1.00 96.81 93 MET A C 1
ATOM 723 O O . MET A 1 93 ? 11.321 -9.603 2.438 1.00 96.81 93 MET A O 1
ATOM 727 N N . ALA A 1 94 ? 12.797 -11.098 3.205 1.00 96.44 94 ALA A N 1
ATOM 728 C CA . ALA A 1 94 ? 13.710 -10.924 2.075 1.00 96.44 94 ALA A CA 1
ATOM 729 C C . ALA A 1 94 ? 13.048 -11.287 0.729 1.00 96.44 94 ALA A C 1
ATOM 731 O O . ALA A 1 94 ? 13.210 -10.575 -0.261 1.00 96.44 94 ALA A O 1
ATOM 732 N N . THR A 1 95 ? 12.265 -12.371 0.693 1.00 98.31 95 THR A N 1
ATOM 733 C CA . THR A 1 95 ? 11.530 -12.816 -0.501 1.00 98.31 95 THR A CA 1
ATOM 734 C C . THR A 1 95 ? 10.408 -11.845 -0.861 1.00 98.31 95 THR A C 1
ATOM 736 O O . THR A 1 95 ? 10.248 -11.497 -2.029 1.00 98.31 95 THR A O 1
ATOM 739 N N . ARG A 1 96 ? 9.667 -11.378 0.146 1.00 98.31 96 ARG A N 1
ATOM 740 C CA . ARG A 1 96 ? 8.585 -10.395 0.013 1.00 98.31 96 ARG A CA 1
ATOM 741 C C . ARG A 1 96 ? 9.087 -9.064 -0.548 1.00 98.31 96 ARG A C 1
ATOM 743 O O . ARG A 1 96 ? 8.576 -8.582 -1.556 1.00 98.31 96 ARG A O 1
ATOM 750 N N . LEU A 1 97 ? 10.164 -8.532 0.033 1.00 97.81 97 LEU A N 1
ATOM 751 C CA . LEU A 1 97 ? 10.813 -7.305 -0.424 1.00 97.81 97 LEU A CA 1
ATOM 752 C C . LEU A 1 97 ? 11.340 -7.434 -1.860 1.00 97.81 97 LEU A C 1
ATOM 754 O O . LEU A 1 97 ? 11.124 -6.545 -2.685 1.00 97.81 97 LEU A O 1
ATOM 758 N N . ALA A 1 98 ? 12.016 -8.543 -2.176 1.00 98.12 98 ALA A N 1
ATOM 759 C CA . ALA A 1 98 ? 12.544 -8.784 -3.515 1.00 98.12 98 ALA A CA 1
ATOM 760 C C . ALA A 1 98 ? 11.43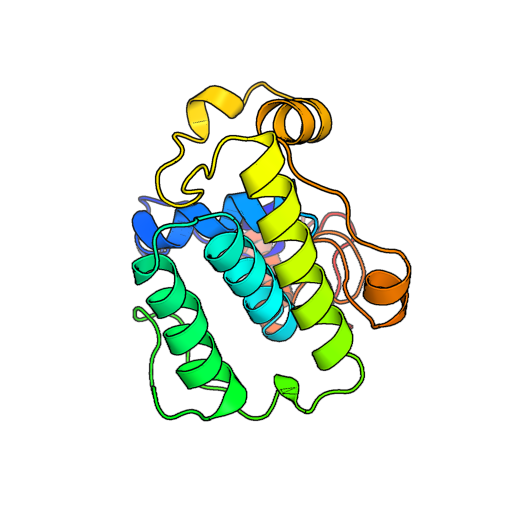0 -8.849 -4.572 1.00 98.12 98 ALA A C 1
ATOM 762 O O . ALA A 1 98 ? 11.583 -8.277 -5.654 1.00 98.12 98 ALA A O 1
ATOM 763 N N . ASP A 1 99 ? 10.301 -9.497 -4.265 1.00 98.75 99 ASP A N 1
ATOM 764 C CA . ASP A 1 99 ? 9.158 -9.529 -5.177 1.00 98.75 99 ASP A CA 1
ATOM 765 C C . ASP A 1 99 ? 8.510 -8.151 -5.331 1.00 98.75 99 ASP A C 1
ATOM 767 O O . ASP A 1 99 ? 8.222 -7.751 -6.456 1.00 98.75 99 ASP A O 1
ATOM 771 N N . ALA A 1 100 ? 8.346 -7.384 -4.249 1.00 98.50 100 ALA A N 1
ATOM 772 C CA . ALA A 1 100 ? 7.817 -6.023 -4.321 1.00 98.50 100 ALA A CA 1
ATOM 773 C C . ALA A 1 100 ? 8.664 -5.123 -5.241 1.00 98.50 100 ALA A C 1
ATOM 775 O O . ALA A 1 100 ? 8.121 -4.469 -6.135 1.00 98.50 100 ALA A O 1
ATOM 776 N N . LEU A 1 101 ? 9.996 -5.168 -5.110 1.00 98.12 101 LEU A N 1
ATOM 777 C CA . LEU A 1 101 ? 10.923 -4.461 -6.003 1.00 98.12 101 LEU A CA 1
ATOM 778 C C . LEU A 1 101 ? 10.805 -4.955 -7.452 1.00 98.12 101 LEU A C 1
ATOM 780 O O . LEU A 1 101 ? 10.689 -4.154 -8.381 1.00 98.12 101 LEU A O 1
ATOM 784 N N . ARG A 1 102 ? 10.803 -6.275 -7.668 1.00 98.38 102 ARG A N 1
ATOM 785 C CA . ARG A 1 102 ? 10.655 -6.876 -9.004 1.00 98.38 102 ARG A CA 1
ATOM 786 C C . ARG A 1 102 ? 9.351 -6.430 -9.671 1.00 98.38 102 ARG A C 1
ATOM 788 O O . ARG A 1 102 ? 9.359 -6.062 -10.843 1.00 98.38 102 ARG A O 1
ATOM 795 N N . ARG A 1 103 ? 8.238 -6.453 -8.938 1.00 97.94 103 ARG A N 1
ATOM 796 C CA . ARG A 1 103 ? 6.919 -6.022 -9.419 1.00 97.94 103 ARG A CA 1
ATOM 797 C C . ARG A 1 103 ? 6.891 -4.537 -9.728 1.00 97.94 103 ARG A C 1
ATOM 799 O O . ARG A 1 103 ? 6.354 -4.174 -10.770 1.00 97.94 103 ARG A O 1
ATOM 806 N N . GLY A 1 104 ? 7.498 -3.710 -8.878 1.00 98.00 104 GLY A N 1
ATOM 807 C CA . GLY A 1 104 ? 7.658 -2.283 -9.142 1.00 98.00 104 GLY A CA 1
ATOM 808 C C . GLY A 1 104 ? 8.378 -2.056 -10.472 1.00 98.00 104 GLY A C 1
ATOM 809 O O . GLY A 1 104 ? 7.852 -1.375 -11.343 1.00 98.00 104 GLY A O 1
ATOM 810 N N . ALA A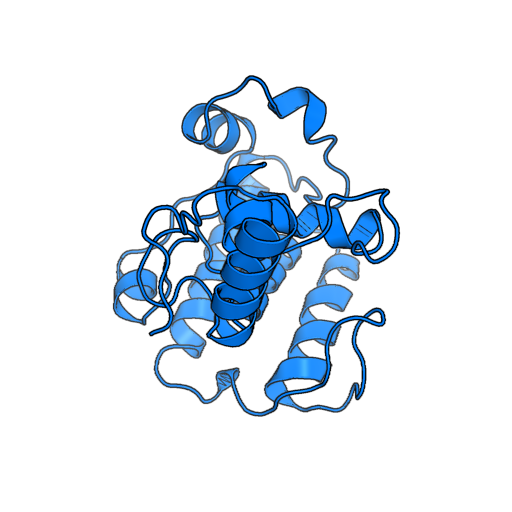 1 105 ? 9.505 -2.739 -10.696 1.00 97.62 105 ALA A N 1
ATOM 811 C CA . ALA A 1 105 ? 10.297 -2.606 -11.921 1.00 97.62 105 ALA A CA 1
ATOM 812 C C . ALA A 1 105 ? 9.527 -3.014 -13.187 1.00 97.62 105 ALA A C 1
ATOM 814 O O . ALA A 1 105 ? 9.609 -2.350 -14.217 1.00 97.62 105 ALA A O 1
ATOM 815 N N . LEU A 1 106 ? 8.781 -4.119 -13.120 1.00 98.25 106 LEU A N 1
ATOM 816 C CA . LEU A 1 106 ? 7.978 -4.578 -14.252 1.00 98.25 106 LEU A CA 1
ATOM 817 C C . LEU A 1 106 ? 6.770 -3.670 -14.502 1.00 98.25 106 LEU A C 1
ATOM 819 O O . LEU A 1 106 ? 6.412 -3.459 -15.657 1.00 98.25 106 LEU A O 1
ATOM 823 N N . SER A 1 107 ? 6.182 -3.107 -13.443 1.00 98.31 107 SER A N 1
ATOM 824 C CA . SER A 1 107 ? 5.084 -2.144 -13.573 1.00 98.31 107 SER A CA 1
ATOM 825 C C . SER A 1 107 ? 5.583 -0.838 -14.194 1.00 98.31 107 SER A C 1
ATOM 827 O O . SER A 1 107 ? 4.974 -0.362 -15.144 1.00 98.31 107 SER A O 1
ATOM 829 N N . ALA A 1 108 ? 6.750 -0.333 -13.768 1.00 97.12 108 ALA A N 1
ATOM 830 C CA . ALA A 1 108 ? 7.413 0.819 -14.390 1.00 97.12 108 ALA A CA 1
ATOM 831 C C . ALA A 1 108 ? 7.638 0.612 -15.893 1.00 97.12 108 ALA A C 1
ATOM 833 O O . ALA A 1 108 ? 7.342 1.491 -16.700 1.00 97.12 108 ALA A O 1
ATOM 834 N N . ALA A 1 109 ? 8.120 -0.572 -16.284 1.00 97.19 109 ALA A N 1
ATOM 835 C CA . ALA A 1 109 ? 8.325 -0.908 -17.689 1.00 97.19 109 ALA A CA 1
ATOM 836 C C . ALA A 1 109 ? 7.010 -0.931 -18.489 1.00 97.19 109 ALA A C 1
ATOM 838 O O . ALA A 1 109 ? 7.004 -0.551 -19.658 1.00 97.19 109 ALA A O 1
ATOM 839 N N . ALA A 1 110 ? 5.908 -1.363 -17.869 1.00 96.50 110 ALA A N 1
ATOM 840 C CA . ALA A 1 110 ? 4.594 -1.435 -18.503 1.00 96.50 110 ALA A CA 1
ATOM 841 C C . ALA A 1 110 ? 3.880 -0.076 -18.581 1.00 96.50 110 ALA A C 1
ATOM 843 O O . ALA A 1 110 ? 3.117 0.154 -19.515 1.00 96.50 110 ALA A O 1
ATOM 844 N N . ASN A 1 111 ? 4.117 0.813 -17.613 1.00 96.00 111 ASN A N 1
ATOM 845 C CA . ASN A 1 111 ? 3.368 2.060 -17.460 1.00 96.00 111 ASN A CA 1
ATOM 846 C C . ASN A 1 111 ? 4.190 3.332 -17.713 1.00 96.00 111 ASN A C 1
ATOM 848 O O . ASN A 1 111 ? 3.663 4.430 -17.574 1.00 96.00 111 ASN A O 1
ATOM 852 N N . HIS A 1 112 ? 5.450 3.190 -18.131 1.00 95.31 112 HIS A N 1
ATOM 853 C CA . HIS A 1 112 ? 6.393 4.291 -18.345 1.00 95.31 112 HIS A CA 1
ATOM 854 C C . HIS A 1 112 ? 6.763 5.048 -17.061 1.00 95.31 112 HIS A C 1
ATOM 856 O O . HIS A 1 112 ? 6.882 6.272 -17.070 1.00 95.31 112 HIS A O 1
ATOM 862 N N . SER A 1 113 ? 7.011 4.302 -15.980 1.00 94.56 113 SER A N 1
ATOM 863 C CA . SER A 1 113 ? 7.513 4.824 -14.705 1.00 94.56 113 SER A CA 1
ATOM 864 C C . SER A 1 113 ? 6.584 5.876 -14.076 1.00 94.56 113 SER A C 1
ATOM 866 O O . SER A 1 113 ? 7.013 6.975 -13.710 1.00 94.56 113 SER A O 1
ATOM 868 N N . ILE A 1 114 ? 5.296 5.547 -13.946 1.00 94.00 114 ILE A N 1
ATOM 869 C CA . ILE A 1 114 ? 4.330 6.401 -13.240 1.00 94.00 114 ILE A CA 1
ATOM 870 C C . ILE A 1 114 ? 4.754 6.577 -11.778 1.00 94.00 114 ILE A C 1
ATOM 872 O O . ILE A 1 114 ? 4.971 5.603 -11.056 1.00 94.00 114 ILE A O 1
ATOM 876 N N . ASP A 1 115 ? 4.792 7.827 -11.315 1.00 94.06 115 ASP A N 1
ATOM 877 C CA . ASP A 1 115 ? 4.907 8.128 -9.892 1.00 94.06 115 ASP A CA 1
ATOM 878 C C . ASP A 1 115 ? 3.548 7.941 -9.207 1.00 94.06 115 ASP A C 1
ATOM 880 O O . ASP A 1 115 ? 2.660 8.792 -9.284 1.00 94.06 115 ASP A O 1
ATOM 884 N N . PHE A 1 116 ? 3.380 6.816 -8.512 1.00 94.81 116 PHE A N 1
ATOM 885 C CA . PHE A 1 116 ? 2.148 6.507 -7.784 1.00 94.81 116 PHE A CA 1
ATOM 886 C C . PHE A 1 116 ? 1.828 7.494 -6.653 1.00 94.81 116 PHE A C 1
ATOM 888 O O . PHE A 1 116 ? 0.690 7.531 -6.196 1.00 94.81 116 PHE A O 1
ATOM 895 N N . LEU A 1 117 ? 2.775 8.325 -6.209 1.00 93.00 117 LEU A N 1
ATOM 896 C CA . LEU A 1 117 ? 2.485 9.384 -5.239 1.00 93.00 117 LEU A CA 1
ATOM 897 C C . LEU A 1 117 ? 2.001 10.688 -5.887 1.00 93.00 117 LEU A C 1
ATOM 899 O O . LEU A 1 117 ? 1.658 11.627 -5.169 1.00 93.00 117 LEU A O 1
ATOM 903 N N . SER A 1 118 ? 1.950 10.758 -7.219 1.00 92.81 118 SER A N 1
ATOM 904 C CA . SER A 1 118 ? 1.434 11.911 -7.961 1.00 92.81 118 SER A CA 1
ATOM 905 C C . SER A 1 118 ? 0.211 11.593 -8.825 1.00 92.81 118 SER A C 1
ATOM 907 O O . SER A 1 118 ? -0.228 12.456 -9.583 1.00 92.81 118 SER A O 1
ATOM 909 N N . VAL A 1 119 ? -0.312 10.365 -8.769 1.00 94.00 119 VAL A N 1
ATOM 910 C CA . VAL A 1 119 ? -1.509 9.967 -9.524 1.00 94.00 119 VAL A CA 1
ATOM 911 C C . VAL A 1 119 ? -2.742 10.659 -8.948 1.00 94.00 119 VAL A C 1
ATOM 913 O O . VAL A 1 119 ? -2.955 10.655 -7.737 1.00 94.00 119 VAL A O 1
ATOM 916 N N . ASP A 1 120 ? -3.594 11.207 -9.817 1.00 93.44 120 ASP A N 1
ATOM 917 C CA . ASP A 1 120 ? -4.943 11.602 -9.415 1.00 93.44 120 ASP A CA 1
ATOM 918 C C . ASP A 1 120 ? -5.848 10.366 -9.360 1.00 93.44 120 ASP A C 1
ATOM 920 O O . ASP A 1 120 ? -6.439 9.933 -10.350 1.00 93.44 120 ASP A O 1
ATOM 924 N N . TRP A 1 121 ? -5.954 9.769 -8.175 1.00 92.62 121 TRP A N 1
ATOM 925 C CA . TRP A 1 121 ? -6.751 8.560 -7.977 1.00 92.62 121 TRP A CA 1
ATOM 926 C C . TRP A 1 121 ? -8.247 8.750 -8.240 1.00 92.62 121 TRP A C 1
ATOM 928 O O . TRP A 1 121 ? -8.942 7.763 -8.491 1.00 92.62 121 TRP A O 1
ATOM 938 N N . PHE A 1 122 ? -8.762 9.984 -8.217 1.00 91.88 122 PHE A N 1
ATOM 939 C CA . PHE A 1 122 ? -10.174 10.226 -8.507 1.00 91.88 122 PHE A CA 1
ATOM 940 C C . PHE A 1 122 ? -10.504 10.020 -9.988 1.00 91.88 122 PHE A C 1
ATOM 942 O O . PHE A 1 122 ? -11.617 9.592 -10.291 1.00 91.88 122 PHE A O 1
ATOM 949 N N . GLU A 1 123 ? -9.538 10.187 -10.899 1.00 94.50 123 GLU A N 1
ATOM 950 C CA . GLU A 1 123 ? -9.708 9.829 -12.317 1.00 94.50 123 GLU A CA 1
ATOM 951 C C . GLU A 1 123 ? -9.904 8.317 -12.533 1.00 94.50 123 GLU A C 1
ATOM 953 O O . GLU A 1 123 ? -10.387 7.884 -13.582 1.00 94.50 123 GLU A O 1
ATOM 958 N N . HIS A 1 124 ? -9.554 7.507 -11.531 1.00 94.06 124 HIS A N 1
ATOM 959 C CA . HIS A 1 124 ? -9.657 6.050 -11.549 1.00 94.06 124 HIS A CA 1
ATOM 960 C C . HIS A 1 124 ? -10.769 5.508 -10.638 1.00 94.06 124 HIS A C 1
ATOM 962 O O . HIS A 1 124 ? -10.965 4.296 -10.591 1.00 94.06 124 HIS A O 1
ATOM 968 N N . ALA A 1 125 ? -11.498 6.366 -9.914 1.00 90.88 125 ALA A N 1
ATOM 969 C CA . ALA A 1 125 ? -12.402 5.942 -8.840 1.00 90.88 125 ALA A CA 1
ATOM 970 C C . ALA A 1 125 ? -13.605 5.105 -9.312 1.00 90.88 125 ALA A C 1
ATOM 972 O O . ALA A 1 125 ? -14.109 4.287 -8.544 1.00 90.88 125 ALA A O 1
ATOM 973 N N . GLU A 1 126 ? -14.039 5.300 -10.559 1.00 94.56 126 GLU A N 1
ATOM 974 C CA . GLU A 1 126 ? -15.154 4.563 -11.174 1.00 94.56 126 GLU A CA 1
ATOM 975 C C . GLU A 1 126 ? -14.722 3.224 -11.796 1.00 94.56 126 GLU A C 1
ATOM 977 O O . GLU A 1 126 ? -15.569 2.424 -12.189 1.00 94.56 126 GLU A O 1
ATOM 982 N N . LEU A 1 127 ? -13.413 2.971 -11.904 1.00 96.38 127 LEU A N 1
ATOM 983 C CA . LEU A 1 127 ? -12.897 1.708 -12.422 1.00 96.38 127 LEU A CA 1
ATOM 984 C C . LEU A 1 127 ? -13.019 0.617 -11.358 1.00 96.38 127 LEU A C 1
ATOM 986 O O . LEU A 1 127 ? -12.808 0.850 -10.162 1.00 96.38 127 LEU A O 1
ATOM 990 N N . SER A 1 128 ? -13.273 -0.614 -11.794 1.00 96.50 128 SER A N 1
ATOM 991 C CA . SER A 1 128 ? -12.989 -1.765 -10.945 1.00 96.50 128 SER A CA 1
ATOM 992 C C . SER A 1 128 ? -11.491 -1.836 -10.628 1.00 96.50 128 SER A C 1
ATOM 994 O O . SER A 1 128 ? -10.640 -1.289 -11.333 1.00 96.50 128 SER A O 1
ATOM 996 N N . VAL A 1 129 ? -11.146 -2.543 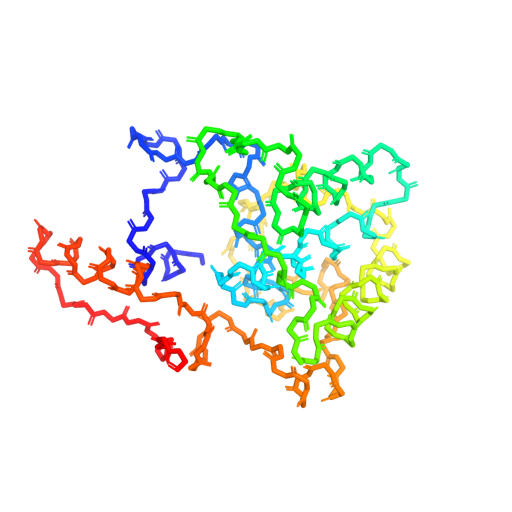-9.550 1.00 95.62 129 VAL A N 1
ATOM 997 C CA . VAL A 1 129 ? -9.741 -2.728 -9.153 1.00 95.62 129 VAL A CA 1
ATOM 998 C C . VAL A 1 129 ? -8.934 -3.410 -10.264 1.00 95.62 129 VAL A C 1
ATOM 1000 O O . VAL A 1 129 ? -7.780 -3.051 -10.475 1.00 95.62 129 VAL A O 1
ATOM 1003 N N . GLU A 1 130 ? -9.535 -4.353 -10.992 1.00 97.25 130 GLU A N 1
ATOM 1004 C CA . GLU A 1 130 ? -8.898 -5.045 -12.118 1.00 97.25 130 GLU A CA 1
ATOM 1005 C C . GLU A 1 130 ? -8.636 -4.091 -13.293 1.00 97.25 130 GLU A C 1
ATOM 1007 O O . GLU A 1 130 ? -7.497 -3.969 -13.733 1.00 97.25 130 GLU A O 1
ATOM 1012 N N . GLU A 1 131 ? -9.632 -3.303 -13.709 1.00 98.12 131 GLU A N 1
ATOM 1013 C CA . GLU A 1 131 ? -9.458 -2.299 -14.772 1.00 98.12 131 GLU A CA 1
ATOM 1014 C C . GLU A 1 131 ? -8.415 -1.235 -14.405 1.00 98.12 131 GLU A C 1
ATOM 1016 O O . GLU A 1 131 ? -7.626 -0.805 -15.250 1.00 98.12 131 GLU A O 1
ATOM 1021 N N . ALA A 1 132 ? -8.385 -0.801 -13.142 1.00 97.38 132 ALA A N 1
ATOM 1022 C CA . ALA A 1 132 ? -7.385 0.145 -12.662 1.00 97.38 132 ALA A CA 1
ATOM 1023 C C . ALA A 1 132 ? -5.971 -0.459 -12.694 1.00 97.38 132 ALA A C 1
ATOM 1025 O O . ALA A 1 132 ? -5.031 0.224 -13.100 1.00 97.38 132 ALA A O 1
ATOM 1026 N N . ARG A 1 133 ? -5.812 -1.737 -12.315 1.00 97.69 133 ARG A N 1
ATOM 1027 C CA . ARG A 1 133 ? -4.530 -2.458 -12.404 1.00 97.69 133 ARG A CA 1
ATOM 1028 C C . ARG A 1 133 ? -4.045 -2.556 -13.839 1.00 97.69 133 ARG A C 1
ATOM 1030 O O . ARG A 1 133 ? -2.893 -2.211 -14.091 1.00 97.69 133 ARG A O 1
ATOM 1037 N N . ASP A 1 134 ? -4.919 -2.954 -14.756 1.00 97.44 134 ASP A N 1
ATOM 1038 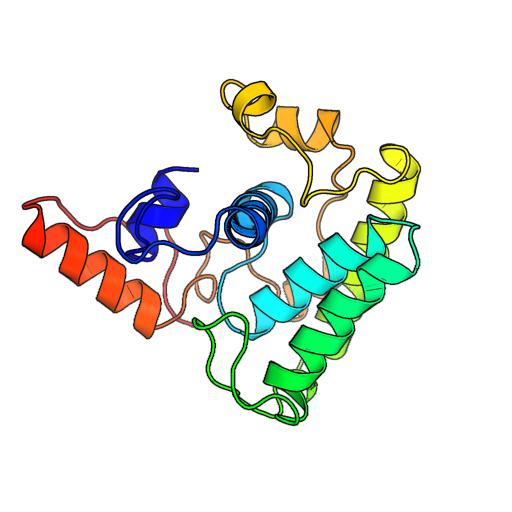C CA . ASP A 1 134 ? -4.591 -3.065 -16.176 1.00 97.44 134 ASP A CA 1
ATOM 1039 C C . ASP A 1 134 ? -4.170 -1.710 -16.748 1.00 97.44 134 ASP A C 1
ATOM 1041 O O . ASP A 1 134 ? -3.123 -1.591 -17.387 1.00 97.44 134 ASP A O 1
ATOM 1045 N N . ARG A 1 135 ? -4.938 -0.653 -16.451 1.00 96.31 135 ARG A N 1
ATOM 1046 C CA . ARG A 1 135 ? -4.649 0.707 -16.923 1.00 96.31 135 ARG A CA 1
ATOM 1047 C C . ARG A 1 135 ? -3.337 1.267 -16.376 1.00 96.31 135 ARG A C 1
ATOM 1049 O O . ARG A 1 135 ? -2.667 2.023 -17.075 1.00 96.31 135 ARG A O 1
ATOM 1056 N N . LEU A 1 136 ? -2.984 0.928 -15.139 1.00 96.75 136 LEU A N 1
ATOM 1057 C CA . LEU A 1 136 ? -1.769 1.399 -14.469 1.00 96.75 136 LEU A CA 1
ATOM 1058 C C . LEU A 1 136 ? -0.583 0.435 -14.622 1.00 96.75 136 LEU A C 1
ATOM 1060 O O . LEU A 1 136 ? 0.473 0.674 -14.034 1.00 96.75 136 LEU A O 1
ATOM 1064 N N . GLY A 1 137 ? -0.739 -0.648 -15.390 1.00 97.69 137 GLY A N 1
ATOM 1065 C CA . GLY A 1 137 ? 0.303 -1.648 -15.614 1.00 97.69 137 GLY A CA 1
ATOM 1066 C C . GLY A 1 137 ? 0.760 -2.357 -14.336 1.00 97.69 137 GLY A C 1
ATOM 1067 O O . GLY A 1 137 ? 1.936 -2.692 -14.216 1.00 97.69 137 GLY A O 1
ATOM 1068 N N . ILE A 1 138 ? -0.131 -2.558 -13.359 1.00 98.00 138 ILE A N 1
ATOM 1069 C CA . ILE A 1 138 ? 0.216 -3.173 -12.072 1.00 98.00 138 ILE A CA 1
ATOM 1070 C C . ILE A 1 138 ? 0.448 -4.671 -12.250 1.00 98.00 138 ILE A C 1
ATOM 1072 O O . ILE A 1 138 ? -0.469 -5.445 -12.522 1.00 98.00 138 ILE A O 1
ATOM 1076 N N . VAL A 1 139 ? 1.683 -5.107 -12.015 1.00 98.00 139 VAL A N 1
ATOM 1077 C CA . VAL A 1 139 ? 2.046 -6.523 -12.104 1.00 98.00 139 VAL A CA 1
ATOM 1078 C C . VAL A 1 139 ? 1.627 -7.277 -10.840 1.00 98.00 139 VAL A C 1
ATOM 1080 O O . VAL A 1 139 ? 1.932 -6.869 -9.714 1.00 98.00 139 VAL A O 1
ATOM 1083 N N . ALA A 1 140 ? 0.957 -8.417 -11.027 1.00 97.69 140 ALA A N 1
ATOM 1084 C CA . ALA A 1 140 ? 0.482 -9.275 -9.945 1.00 97.69 140 ALA A CA 1
ATOM 1085 C C . ALA A 1 140 ? 1.616 -9.846 -9.072 1.00 97.69 140 ALA A C 1
ATOM 1087 O O . ALA A 1 140 ? 2.775 -9.972 -9.491 1.00 97.69 140 ALA A O 1
ATOM 1088 N N . LYS A 1 141 ? 1.257 -10.201 -7.835 1.00 97.25 141 LYS A N 1
ATOM 1089 C CA . LYS A 1 141 ? 2.158 -10.797 -6.846 1.00 97.25 141 LYS A CA 1
ATOM 1090 C C . LYS A 1 141 ? 2.626 -12.184 -7.277 1.00 97.25 141 LYS A C 1
ATOM 1092 O O . LYS A 1 141 ? 1.832 -12.974 -7.785 1.00 97.25 141 LYS A O 1
ATOM 1097 N N . ALA A 1 142 ? 3.908 -12.497 -7.082 1.00 97.94 142 ALA A N 1
ATOM 1098 C CA . ALA A 1 142 ? 4.398 -13.825 -7.431 1.00 97.94 142 ALA A CA 1
ATOM 1099 C C . ALA A 1 142 ? 3.952 -14.884 -6.403 1.00 97.94 142 ALA A C 1
ATOM 1101 O O . ALA A 1 142 ? 3.931 -14.600 -5.201 1.00 97.94 142 ALA A O 1
ATOM 1102 N N . PRO A 1 143 ? 3.708 -16.143 -6.822 1.00 98.31 143 PRO A N 1
ATOM 1103 C CA . PRO A 1 143 ? 3.332 -17.219 -5.902 1.00 98.31 143 PRO A CA 1
ATOM 1104 C C . PRO A 1 143 ? 4.317 -17.435 -4.744 1.00 98.31 143 PRO A C 1
ATOM 1106 O O . PRO A 1 143 ? 3.905 -17.758 -3.636 1.00 98.31 143 PRO A O 1
ATOM 1109 N N . HIS A 1 144 ? 5.619 -17.220 -4.969 1.00 97.81 144 HIS A N 1
ATOM 1110 C CA . HIS A 1 144 ? 6.633 -17.372 -3.921 1.00 97.81 144 HIS A CA 1
ATOM 1111 C C . HIS A 1 144 ? 6.565 -16.274 -2.850 1.00 97.81 144 HIS A C 1
ATOM 1113 O O . HIS A 1 144 ? 6.915 -16.532 -1.704 1.00 97.81 144 HIS A O 1
ATOM 1119 N N . ALA A 1 145 ? 6.105 -15.068 -3.195 1.00 98.38 145 ALA A N 1
ATOM 1120 C CA . ALA A 1 145 ? 5.910 -13.995 -2.226 1.00 98.38 145 ALA A CA 1
ATOM 1121 C C . ALA A 1 145 ? 4.668 -14.252 -1.368 1.00 98.38 145 ALA A C 1
ATOM 1123 O O . ALA A 1 145 ? 4.718 -14.070 -0.154 1.00 98.38 145 ALA A O 1
ATOM 1124 N N . ILE A 1 146 ? 3.592 -14.763 -1.980 1.00 98.31 146 ILE A N 1
ATOM 1125 C CA . ILE A 1 146 ? 2.398 -15.237 -1.261 1.00 98.31 146 ILE A CA 1
ATOM 1126 C C . ILE A 1 146 ? 2.793 -16.350 -0.282 1.00 98.31 146 ILE A C 1
ATOM 1128 O O . ILE A 1 146 ? 2.505 -16.259 0.907 1.00 98.31 146 ILE A O 1
ATOM 1132 N N . ALA A 1 147 ? 3.539 -17.356 -0.751 1.00 97.94 147 ALA A N 1
ATOM 1133 C CA . ALA A 1 147 ? 4.035 -18.444 0.095 1.00 97.94 147 ALA A CA 1
ATOM 1134 C C . ALA A 1 147 ? 4.975 -17.965 1.220 1.00 97.94 147 ALA A C 1
ATOM 1136 O O . ALA A 1 147 ? 5.075 -18.619 2.254 1.00 97.94 147 ALA A O 1
ATOM 1137 N N . ALA A 1 148 ? 5.647 -16.825 1.034 1.00 97.81 148 ALA A N 1
ATOM 1138 C CA . ALA A 1 148 ? 6.485 -16.182 2.043 1.00 97.81 148 ALA A CA 1
ATOM 1139 C C . ALA A 1 148 ? 5.697 -15.300 3.034 1.00 97.81 148 ALA A C 1
ATOM 1141 O O . ALA A 1 148 ? 6.315 -14.655 3.879 1.00 97.81 148 ALA A O 1
ATOM 1142 N N . GLY A 1 149 ? 4.362 -15.259 2.945 1.00 97.62 149 GLY A N 1
ATOM 1143 C CA . GLY A 1 149 ? 3.489 -14.528 3.868 1.00 97.62 149 GLY A CA 1
ATOM 1144 C C . GLY A 1 149 ? 3.073 -13.131 3.400 1.00 97.62 149 GLY A C 1
ATOM 1145 O O . GLY A 1 149 ? 2.594 -12.342 4.208 1.00 97.62 149 GLY A O 1
ATOM 1146 N N . SER A 1 150 ? 3.258 -12.791 2.120 1.00 98.06 150 SER A N 1
ATOM 1147 C CA . SER A 1 150 ? 2.737 -11.537 1.565 1.00 98.06 150 SER A CA 1
ATOM 1148 C C . SER A 1 150 ? 1.243 -11.653 1.279 1.00 98.06 150 SER A C 1
ATOM 1150 O O . SER A 1 150 ? 0.830 -12.246 0.278 1.00 98.06 150 SER A O 1
ATOM 1152 N N . VAL A 1 151 ? 0.437 -11.021 2.120 1.00 97.75 151 VAL A N 1
ATOM 1153 C CA . VAL A 1 151 ? -1.031 -11.071 2.076 1.00 97.75 151 VAL A CA 1
ATOM 1154 C C . VAL A 1 151 ? -1.635 -9.839 1.400 1.00 97.75 151 VAL A C 1
ATOM 1156 O O . VAL A 1 151 ? -0.971 -8.814 1.218 1.00 97.75 151 VAL A O 1
ATOM 1159 N N . THR A 1 152 ? -2.887 -9.957 0.972 1.00 97.94 152 THR A N 1
ATOM 1160 C CA . THR A 1 152 ? -3.704 -8.851 0.449 1.00 97.94 152 THR A CA 1
ATOM 1161 C C . THR A 1 152 ? -4.253 -7.971 1.590 1.00 97.94 152 THR A C 1
ATOM 1163 O O . THR A 1 152 ? -4.169 -8.350 2.762 1.00 97.94 152 THR A O 1
ATOM 1166 N N . PRO A 1 153 ? -4.885 -6.816 1.293 1.00 97.62 153 PRO A N 1
ATOM 1167 C CA . PRO A 1 153 ? -5.554 -6.003 2.311 1.00 97.62 153 PRO A CA 1
ATOM 1168 C C . PRO A 1 153 ? -6.717 -6.679 3.044 1.00 97.62 153 PRO A C 1
ATOM 1170 O O . PRO A 1 153 ? -7.184 -6.116 4.037 1.00 97.62 153 PRO A O 1
ATOM 1173 N N . TRP A 1 154 ? -7.220 -7.803 2.527 1.00 97.75 154 TRP A N 1
ATOM 1174 C CA . TRP A 1 154 ? -8.498 -8.412 2.916 1.00 97.75 154 TRP A CA 1
ATOM 1175 C C . TRP A 1 154 ? -8.348 -9.824 3.488 1.00 97.75 154 TRP A C 1
ATOM 1177 O O . TRP A 1 154 ? -9.338 -10.447 3.849 1.00 97.75 154 TRP A O 1
ATOM 1187 N N . GLU A 1 155 ? -7.126 -10.347 3.553 1.00 97.19 155 GLU A N 1
ATOM 1188 C CA . GLU A 1 155 ? -6.830 -11.668 4.108 1.00 97.19 155 GLU A CA 1
ATOM 1189 C C . GLU A 1 155 ? -6.454 -11.581 5.597 1.00 97.19 155 GLU A C 1
ATOM 1191 O O . GLU A 1 155 ? -6.072 -10.508 6.085 1.00 97.19 155 GLU A O 1
ATOM 1196 N N . PRO A 1 156 ? -6.504 -12.704 6.337 1.00 97.31 156 PRO A N 1
ATOM 1197 C CA . PRO A 1 156 ? -5.839 -12.814 7.632 1.00 97.31 156 PRO A CA 1
ATOM 1198 C C . PRO A 1 156 ? -4.366 -12.388 7.544 1.00 97.31 156 PRO A C 1
ATOM 1200 O O . PRO A 1 156 ? -3.658 -12.745 6.606 1.00 97.31 156 PRO A O 1
ATOM 1203 N N . GLY A 1 157 ? -3.916 -11.590 8.508 1.00 96.19 157 GLY A N 1
ATOM 1204 C CA . GLY A 1 157 ? -2.620 -10.910 8.503 1.00 96.19 157 GLY A CA 1
ATOM 1205 C C . GLY A 1 157 ? -2.574 -9.607 7.694 1.00 96.19 157 GLY A C 1
ATOM 1206 O O . GLY A 1 157 ? -1.573 -8.900 7.760 1.00 96.19 157 GLY A O 1
ATOM 1207 N N . GLY A 1 158 ? -3.626 -9.251 6.946 1.00 96.88 158 GLY A N 1
ATOM 1208 C CA . GLY A 1 158 ? -3.678 -8.043 6.106 1.00 96.88 158 GLY A CA 1
ATOM 1209 C C . GLY A 1 158 ? -3.919 -6.734 6.869 1.00 96.88 158 GLY A C 1
ATOM 1210 O O . GLY A 1 158 ? -3.864 -5.647 6.282 1.00 96.88 158 GLY A O 1
ATOM 1211 N N . ILE A 1 159 ? -4.186 -6.830 8.171 1.00 97.44 159 ILE A N 1
ATOM 1212 C CA . ILE A 1 159 ? -4.472 -5.728 9.092 1.00 97.44 159 ILE A CA 1
ATOM 1213 C C . ILE A 1 159 ? -3.828 -6.023 10.454 1.00 97.44 159 ILE A C 1
ATOM 1215 O O . ILE A 1 159 ? -3.794 -7.172 10.891 1.00 97.44 159 ILE A O 1
ATOM 1219 N N . SER A 1 160 ? -3.314 -5.005 11.147 1.00 95.62 160 SER A N 1
ATOM 1220 C CA . SER A 1 160 ? -2.747 -5.178 12.492 1.00 95.62 160 SER A CA 1
ATOM 1221 C C . SER A 1 160 ? -3.826 -5.244 13.580 1.00 95.62 160 SER A C 1
ATOM 1223 O O . SER A 1 160 ? -4.950 -4.773 13.397 1.00 95.62 160 SER A O 1
ATOM 1225 N N . GLU A 1 161 ? -3.481 -5.759 14.765 1.00 95.75 161 GLU A N 1
ATOM 1226 C CA . GLU A 1 161 ? -4.399 -5.754 15.916 1.00 95.75 161 GLU A CA 1
ATOM 1227 C C . GLU A 1 161 ? -4.813 -4.327 16.312 1.00 95.75 161 GLU A C 1
ATOM 1229 O O . GLU A 1 161 ? -5.965 -4.068 16.665 1.00 95.75 161 GLU A O 1
ATOM 1234 N N . TYR A 1 162 ? -3.888 -3.368 16.213 1.00 94.31 162 TYR A N 1
ATOM 1235 C CA . TYR A 1 162 ? -4.192 -1.957 16.430 1.00 94.31 162 TYR A CA 1
ATOM 1236 C C . TYR A 1 162 ? -5.249 -1.449 15.440 1.00 94.31 162 TYR A C 1
ATOM 1238 O O . TYR A 1 162 ? -6.258 -0.890 15.867 1.00 94.31 162 TYR A O 1
ATOM 1246 N N . GLN A 1 163 ? -5.047 -1.688 14.141 1.00 95.88 163 GLN A N 1
ATOM 1247 C CA . GLN A 1 163 ? -5.956 -1.247 13.079 1.00 95.88 163 GLN A CA 1
ATOM 1248 C C . GLN A 1 163 ? -7.335 -1.913 13.197 1.00 95.88 163 GLN A C 1
ATOM 1250 O O . GLN A 1 163 ? -8.354 -1.240 13.066 1.00 95.88 163 GLN A O 1
ATOM 1255 N N . PHE A 1 164 ? -7.386 -3.208 13.521 1.00 97.12 164 PHE A N 1
ATOM 1256 C CA . PHE A 1 164 ? -8.640 -3.935 13.734 1.00 97.12 164 PHE A CA 1
ATOM 1257 C C . PHE A 1 164 ? -9.446 -3.354 14.910 1.00 97.12 164 PHE A C 1
ATOM 1259 O O . PHE A 1 164 ? -10.643 -3.073 14.790 1.00 97.12 164 PHE A O 1
ATOM 1266 N N . ARG A 1 165 ? -8.779 -3.087 16.045 1.00 97.19 165 ARG A N 1
ATOM 1267 C CA . ARG A 1 165 ? -9.400 -2.437 17.214 1.00 97.19 165 ARG A CA 1
ATOM 1268 C C . ARG A 1 165 ? -9.834 -1.001 16.916 1.00 97.19 165 ARG A C 1
ATOM 1270 O O . ARG A 1 165 ? -10.867 -0.566 17.422 1.00 97.19 165 ARG A O 1
ATOM 1277 N N . ALA A 1 166 ? -9.062 -0.261 16.122 1.00 95.62 166 ALA A N 1
ATOM 1278 C CA . ALA A 1 166 ? -9.411 1.092 15.695 1.00 95.62 166 ALA A CA 1
ATOM 1279 C C . ALA A 1 166 ? -10.659 1.100 14.798 1.00 95.62 166 ALA A C 1
ATOM 1281 O O . ALA A 1 166 ? -11.571 1.891 15.037 1.00 95.62 166 ALA A O 1
ATOM 1282 N N . GLY A 1 167 ? -10.738 0.187 13.823 1.00 96.25 167 GLY A N 1
ATOM 1283 C CA . GLY A 1 167 ? -11.915 0.006 12.971 1.00 96.25 167 GLY A CA 1
ATOM 1284 C C . GLY A 1 167 ? -13.167 -0.345 13.774 1.00 96.25 167 GLY A C 1
ATOM 1285 O O . GLY A 1 167 ? -14.194 0.316 13.622 1.00 96.25 167 GLY A O 1
ATOM 1286 N N . SER A 1 168 ? -13.050 -1.305 14.699 1.00 96.81 168 SER A N 1
ATOM 1287 C CA . SER A 1 168 ? -14.152 -1.707 15.589 1.00 96.81 168 SER A CA 1
ATOM 1288 C C . SER A 1 168 ? -14.669 -0.530 16.423 1.00 96.81 168 SER A C 1
ATOM 1290 O O . SER A 1 168 ? -15.855 -0.221 16.401 1.00 96.81 168 SER A O 1
ATOM 1292 N N . ARG A 1 169 ? -13.762 0.199 17.089 1.00 96.56 169 ARG A N 1
ATOM 1293 C CA . ARG A 1 169 ? -14.115 1.366 17.912 1.00 96.56 169 ARG A CA 1
ATOM 1294 C C . ARG A 1 169 ? -14.807 2.458 17.099 1.00 96.56 169 ARG A C 1
ATOM 1296 O O . ARG A 1 169 ? -15.780 3.046 17.556 1.00 96.56 169 ARG A O 1
ATOM 1303 N N . ARG A 1 170 ? -14.313 2.734 15.891 1.00 93.38 170 ARG A N 1
ATOM 1304 C CA . ARG A 1 170 ? -14.907 3.733 14.995 1.00 93.38 170 ARG A CA 1
ATOM 1305 C C . ARG A 1 170 ? -16.325 3.341 14.570 1.00 93.38 170 ARG A C 1
ATOM 1307 O O . ARG A 1 170 ? -17.194 4.210 14.490 1.00 93.38 170 ARG A O 1
ATOM 1314 N N . ALA A 1 171 ? -16.557 2.061 14.279 1.00 94.69 171 ALA A N 1
ATOM 1315 C CA . ALA A 1 171 ? -17.887 1.549 13.965 1.00 94.69 171 ALA A CA 1
ATOM 1316 C C . ALA A 1 171 ? -18.846 1.743 15.156 1.00 94.69 171 ALA A C 1
ATOM 1318 O O . ALA A 1 171 ? -19.920 2.318 14.978 1.00 94.69 171 ALA A O 1
ATOM 1319 N N . ASP A 1 172 ? -18.405 1.413 16.376 1.00 95.69 172 ASP A N 1
ATOM 1320 C CA . ASP A 1 172 ? -19.176 1.640 17.607 1.00 95.69 172 ASP A CA 1
ATOM 1321 C C . ASP A 1 172 ? -19.522 3.128 17.811 1.00 95.69 172 ASP A C 1
ATOM 1323 O O . ASP A 1 172 ? -20.679 3.479 18.041 1.00 95.69 172 ASP A O 1
ATOM 1327 N N . GLU A 1 173 ? -18.539 4.026 17.666 1.00 93.31 173 GLU A N 1
ATOM 1328 C CA . GLU A 1 173 ? -18.712 5.484 17.806 1.00 93.31 173 GLU A CA 1
ATOM 1329 C C . GLU A 1 173 ? -19.693 6.077 16.783 1.00 93.31 173 GLU A C 1
ATOM 1331 O O . GLU A 1 173 ? -20.319 7.107 17.038 1.00 93.31 173 GLU A O 1
ATOM 1336 N N . THR A 1 174 ? -19.832 5.438 15.621 1.00 91.00 174 THR A N 1
ATOM 1337 C CA . THR A 1 174 ? -20.714 5.885 14.534 1.00 91.00 174 THR A CA 1
ATOM 1338 C C . THR A 1 174 ? -22.035 5.118 14.470 1.00 91.00 174 THR A C 1
ATOM 1340 O O . THR A 1 174 ? -22.866 5.418 13.612 1.00 91.00 174 THR A O 1
ATOM 1343 N N . GLY A 1 175 ? -22.258 4.161 15.378 1.00 93.94 175 GLY A N 1
ATOM 1344 C CA . GLY A 1 175 ? -23.448 3.309 15.389 1.00 93.94 175 GLY A CA 1
ATOM 1345 C C . GLY A 1 175 ? -23.550 2.374 14.178 1.00 93.94 175 GLY A C 1
ATOM 1346 O O . GLY A 1 175 ? -24.655 1.992 13.793 1.00 93.94 175 GLY A O 1
ATOM 1347 N N . GLN A 1 176 ? -22.422 2.040 13.548 1.00 93.50 176 GLN A N 1
ATOM 1348 C CA . GLN A 1 176 ? -22.342 1.135 12.402 1.00 93.50 176 GLN A CA 1
ATOM 1349 C C . GLN A 1 176 ? -21.886 -0.259 12.846 1.00 93.50 176 GLN A C 1
ATOM 1351 O O . GLN A 1 176 ? -21.160 -0.410 13.824 1.00 93.50 176 GLN A O 1
ATOM 1356 N N . THR A 1 177 ? -22.287 -1.301 12.117 1.00 95.88 177 THR A N 1
ATOM 1357 C CA . THR A 1 177 ? -21.718 -2.641 12.314 1.00 95.88 177 THR A CA 1
ATOM 1358 C C . THR A 1 177 ? -20.303 -2.671 11.748 1.00 95.88 177 THR A C 1
ATOM 1360 O O . THR A 1 177 ? -20.099 -2.298 10.594 1.00 95.88 177 THR A O 1
ATOM 1363 N N . TYR A 1 178 ? -19.334 -3.118 12.547 1.00 97.44 178 TYR A N 1
ATOM 1364 C CA . TYR A 1 178 ? -17.967 -3.293 12.071 1.00 97.44 178 TYR A CA 1
ATOM 1365 C C . TYR A 1 178 ? -17.880 -4.435 11.050 1.00 97.44 178 TYR A C 1
ATOM 1367 O O . TYR A 1 178 ? -18.334 -5.547 11.322 1.00 97.44 178 TYR A O 1
ATOM 1375 N N . ASP A 1 179 ? -17.256 -4.160 9.905 1.00 97.38 179 ASP A N 1
ATOM 1376 C CA . ASP A 1 179 ? -16.890 -5.147 8.890 1.00 97.38 179 ASP A CA 1
ATOM 1377 C C . ASP A 1 179 ? -15.438 -4.896 8.462 1.00 97.38 179 ASP A C 1
ATOM 1379 O O . ASP A 1 179 ? -15.078 -3.804 8.014 1.00 97.38 179 ASP A O 1
ATOM 1383 N N . SER A 1 180 ? -14.585 -5.904 8.631 1.00 96.38 180 SER A N 1
ATOM 1384 C CA . SER A 1 180 ? -13.188 -5.859 8.196 1.00 96.38 180 SER A CA 1
ATOM 1385 C C . SER A 1 180 ? -12.998 -6.345 6.756 1.00 96.38 180 SER A C 1
ATOM 1387 O O . SER A 1 180 ? -11.880 -6.326 6.237 1.00 96.38 180 SER A O 1
ATOM 1389 N N . TYR A 1 181 ? -14.081 -6.786 6.106 1.00 96.81 181 TYR A N 1
ATOM 1390 C CA . TYR A 1 181 ? -14.115 -7.335 4.754 1.00 96.81 181 TYR A CA 1
ATOM 1391 C C . TYR A 1 181 ? -13.201 -8.557 4.573 1.00 96.81 181 TYR A C 1
ATOM 1393 O O . TYR A 1 181 ? -12.626 -8.758 3.507 1.00 96.81 181 TYR A O 1
ATOM 1401 N N . GLY A 1 182 ? -13.067 -9.367 5.629 1.00 96.38 182 GLY A N 1
ATOM 1402 C CA . GLY A 1 182 ? -12.238 -10.576 5.667 1.00 96.38 182 GLY A CA 1
ATOM 1403 C C . GLY A 1 182 ? -10.868 -10.385 6.319 1.00 96.38 182 GLY A C 1
ATOM 1404 O O . GLY A 1 182 ? -10.262 -11.3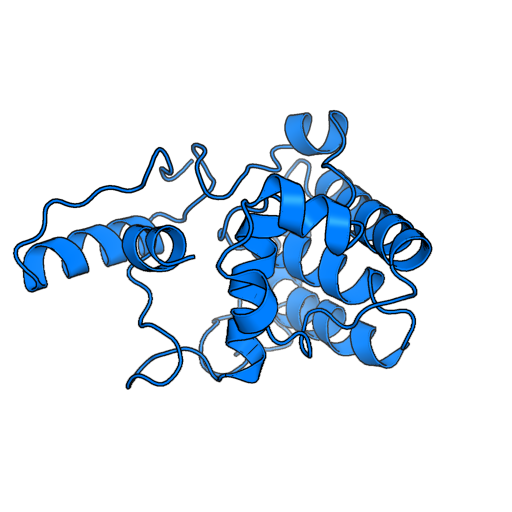68 6.745 1.00 96.38 182 GLY A O 1
ATOM 1405 N N . ALA A 1 183 ? -10.400 -9.141 6.468 1.00 97.25 183 ALA A N 1
ATOM 1406 C CA . ALA A 1 183 ? -9.110 -8.873 7.087 1.00 97.25 183 ALA A CA 1
ATOM 1407 C C . ALA A 1 183 ? -9.165 -9.165 8.591 1.00 97.25 183 ALA A C 1
ATOM 1409 O O . ALA A 1 183 ? -10.028 -8.655 9.308 1.00 97.25 183 ALA A O 1
ATOM 1410 N N . THR A 1 184 ? -8.215 -9.936 9.098 1.00 97.25 184 THR A N 1
ATOM 1411 C CA . THR A 1 184 ? -8.020 -10.128 10.541 1.00 97.25 184 THR A CA 1
ATOM 1412 C C . THR A 1 184 ? -6.542 -9.989 10.871 1.00 97.25 184 THR A C 1
ATOM 1414 O O . THR A 1 184 ? -5.712 -10.150 9.977 1.00 97.25 184 THR A O 1
ATOM 1417 N N . PRO A 1 185 ? -6.175 -9.718 12.131 1.00 96.44 185 PRO A N 1
ATOM 1418 C CA . PRO A 1 185 ? -4.808 -9.950 12.584 1.00 96.44 185 PRO A CA 1
ATOM 1419 C C . PRO A 1 185 ? -4.354 -11.393 12.284 1.00 96.44 185 PRO A C 1
ATOM 1421 O O . PRO A 1 185 ? -5.202 -12.281 12.122 1.00 96.44 185 PRO A O 1
ATOM 1424 N N . ALA A 1 186 ? -3.037 -11.582 12.147 1.00 86.69 186 ALA A N 1
ATOM 1425 C CA . ALA A 1 186 ? -2.403 -12.887 11.925 1.00 86.69 186 ALA A CA 1
ATOM 1426 C C . ALA A 1 186 ? -2.506 -13.809 13.150 1.00 86.69 186 ALA A C 1
ATOM 1428 O O . ALA A 1 186 ? -2.552 -13.280 14.285 1.00 86.69 186 ALA A O 1
#

Secondary structure (DSSP, 8-state):
-HHHHHHHTPPPTTSTTPPPTTTTHHHHHHHHHT--SSHHHHHHHHHHHHHT---GGGHHHHHHHHHHHTS--SSEETTTEE----GGGSTTHHHHHHHHHHHHHHHHHHHTS--TTS--GGGGTTS-HHHHHHHTT-PPPPHHHHHTT---TTSBTSS-HHHHHHHHHHHHHHTPPP--TT-B--

pLDDT: mean 92.38, std 8.1, range [55.78, 98.75]

Foldseek 3Di:
DVLLCLQQLADDPPDPPHADLLVCLLSVQLQLAFFFDDLLSVLLSLLLLLLLAPPVVSVVSNVLSCCQEAVVVPQDDSNPDGRHHRSCVDFLSVVSSVQSNVQSNQLCVVQVSDNSSPDPCVVVVPPDSVRVCVNSSGDHGDPSSVVRVGGGRQEACSHAPNSNVSSCVSCVVVVHDRDSNNYDYD

Sequence (186 aa):
MSRFYEARGFAFPGRAGSAPPLLAQHDWVHVLADFGSTVESEIEVFAFITRANDDPRAFSLLAQIVSLFETGYAAMGLGLFEYDRGHLSHQGMATRLADALRRGALSAAANHSIDFLSVDWFEHAELSVEEARDRLGIVAKAPHAIAAGSVTPWEPGGISEYQFRAGSRRADETGQTYDSYGATPA

Radius of gyration: 15.77 Å; chains: 1; bounding box: 41×35×36 Å